Protein AF-T1HR37-F1 (afdb_monomer)

Solvent-accessible surface area (backbone atoms only — not comparable to full-atom values): 13817 Å² total; per-residue (Å²): 113,66,68,57,54,53,51,48,49,57,51,58,69,69,51,60,63,89,51,79,48,75,49,72,46,80,65,78,24,41,34,22,46,42,78,88,45,34,86,57,33,33,90,79,27,76,34,67,62,60,36,74,53,20,47,56,53,46,51,58,44,55,78,43,47,92,24,54,78,43,33,39,33,38,76,43,97,47,92,87,53,91,51,38,28,34,39,39,35,38,47,52,78,75,81,82,77,81,68,83,73,78,81,80,78,85,52,66,32,67,71,53,54,72,37,68,69,52,40,51,53,35,50,56,42,40,54,56,50,50,54,55,52,59,71,72,57,83,60,89,81,64,52,74,68,56,55,50,50,51,54,52,48,47,53,49,50,30,38,52,74,68,56,26,71,49,75,82,68,81,53,68,84,37,64,43,72,69,39,52,54,34,45,48,55,24,49,54,32,46,51,52,26,72,76,46,86,44,73,67,36,50,50,52,24,54,50,33,47,51,49,28,55,47,49,45,50,52,38,42,48,53,39,51,49,54,51,49,53,52,43,53,52,32,57,76,69,67,38,64,80,66,58,82,107

Foldseek 3Di:
DLVVLVVVLVVVVPDDQQDKDKDKDQLVWAAACDPVLCLAANNDAPHNDTDPSNVSVSVSRVVQSVFWDHWYWDDDPDPPDPTTMIITIGHRDDPPDPDPDDDDDFAWQCVLCVPVVLVVQLVVQLVVQVVVVVVVPPDPPDDPVVVVVSSVVSNVVSSCVRGNTDDPPDPPLQCDVQLVVLVVQLVVLVVVCVVPPDPVSVVSNVVSVVVSVVNSVVSVVVSVVVVVVVLVVCVVVVVVVVNVD

Organism: Rhodnius prolixus (NCBI:txid13249)

Structure (mmCIF, N/CA/C/O backbone):
data_AF-T1HR37-F1
#
_entry.id   AF-T1HR37-F1
#
loop_
_atom_site.group_PDB
_atom_site.id
_atom_site.type_symbol
_atom_site.label_atom_id
_atom_site.label_alt_id
_atom_site.label_comp_id
_atom_site.label_asym_id
_atom_site.label_entity_id
_atom_site.label_seq_id
_atom_site.pdbx_PDB_ins_code
_atom_site.Cartn_x
_atom_site.Cartn_y
_atom_site.Cartn_z
_atom_site.occupancy
_atom_site.B_iso_or_equiv
_atom_site.auth_seq_id
_atom_site.auth_comp_id
_atom_site.auth_asym_id
_atom_site.auth_atom_id
_atom_site.pdbx_PDB_model_num
ATOM 1 N N . LYS A 1 1 ? 26.626 36.775 -31.921 1.00 65.25 1 LYS A N 1
ATOM 2 C CA . LYS A 1 1 ? 25.993 35.445 -32.138 1.00 65.25 1 LYS A CA 1
ATOM 3 C C . LYS A 1 1 ? 26.078 34.609 -30.870 1.00 65.25 1 LYS A C 1
ATOM 5 O O . LYS A 1 1 ? 25.038 34.176 -30.409 1.00 65.25 1 LYS A O 1
ATOM 10 N N . GLU A 1 2 ? 27.264 34.447 -30.286 1.00 68.44 2 GLU A N 1
ATOM 11 C CA . GLU A 1 2 ? 27.452 33.790 -28.979 1.00 68.44 2 GLU A CA 1
ATOM 12 C C . GLU A 1 2 ? 26.638 34.471 -27.868 1.00 68.44 2 GLU A C 1
ATOM 14 O O . GLU A 1 2 ? 25.832 33.808 -27.230 1.00 68.44 2 GLU A O 1
ATOM 19 N N . GLU A 1 3 ? 26.669 35.809 -27.792 1.00 78.12 3 GLU A N 1
ATOM 20 C CA . GLU A 1 3 ? 25.851 36.592 -26.843 1.00 78.12 3 GLU A CA 1
ATOM 21 C C . GLU A 1 3 ? 24.349 36.251 -26.872 1.00 78.12 3 GLU A C 1
ATOM 23 O O . GLU A 1 3 ? 23.678 36.288 -25.842 1.00 78.12 3 GLU A O 1
ATOM 28 N N . PHE A 1 4 ? 23.804 35.910 -28.047 1.00 79.56 4 PHE A N 1
ATOM 29 C CA . PHE A 1 4 ? 22.400 35.517 -28.179 1.00 79.56 4 PHE A CA 1
ATOM 30 C C . PHE A 1 4 ? 22.139 34.154 -27.527 1.00 79.56 4 PHE A C 1
ATOM 32 O O . PHE A 1 4 ? 21.143 34.001 -26.822 1.00 79.56 4 PHE A O 1
ATOM 39 N N . TYR A 1 5 ? 23.027 33.180 -27.737 1.00 74.38 5 TYR A N 1
ATOM 40 C CA . TYR A 1 5 ? 22.894 31.841 -27.160 1.00 74.38 5 TYR A CA 1
ATOM 41 C C . TYR A 1 5 ? 23.179 31.832 -25.653 1.00 74.38 5 TYR A C 1
ATOM 4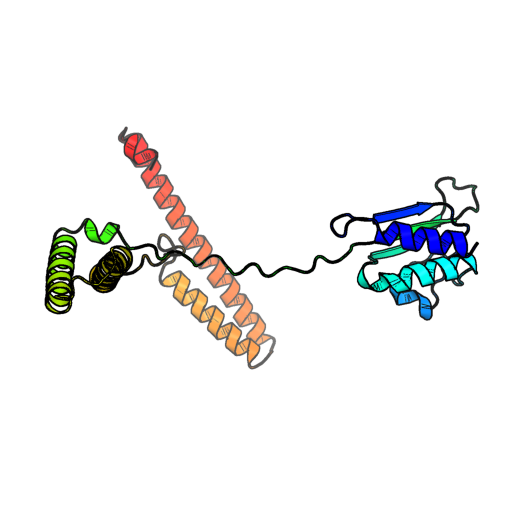3 O O . TYR A 1 5 ? 22.493 31.123 -24.919 1.00 74.38 5 TYR A O 1
ATOM 51 N N . ASP A 1 6 ? 24.076 32.696 -25.175 1.00 77.25 6 ASP A N 1
ATOM 52 C CA . ASP A 1 6 ? 24.305 32.910 -23.742 1.00 77.25 6 ASP A CA 1
ATOM 53 C C . ASP A 1 6 ? 23.081 33.541 -23.068 1.00 77.25 6 ASP A C 1
ATOM 55 O O . ASP A 1 6 ? 22.603 33.076 -22.030 1.00 77.25 6 ASP A O 1
ATOM 59 N N . CYS A 1 7 ? 22.503 34.576 -23.689 1.00 81.81 7 CYS A N 1
ATOM 60 C CA . CYS A 1 7 ? 21.249 35.164 -23.221 1.00 81.81 7 CYS A CA 1
ATOM 61 C C . CYS A 1 7 ? 20.113 34.139 -23.222 1.00 81.81 7 CYS A C 1
ATOM 63 O O . CYS A 1 7 ? 19.286 34.142 -22.307 1.00 81.81 7 CYS A O 1
ATOM 65 N N . LEU A 1 8 ? 20.074 33.255 -24.221 1.00 80.75 8 LEU A N 1
ATOM 66 C CA . LEU A 1 8 ? 19.072 32.206 -24.307 1.00 80.75 8 LEU A CA 1
ATOM 67 C C . LEU A 1 8 ? 19.212 31.192 -23.165 1.00 80.75 8 LEU A C 1
ATOM 69 O O . LEU A 1 8 ? 18.209 30.889 -22.518 1.00 80.75 8 LEU A O 1
ATOM 73 N N . GLY A 1 9 ? 20.432 30.734 -22.871 1.00 76.75 9 GLY A N 1
ATOM 74 C CA . GLY A 1 9 ? 20.718 29.873 -21.718 1.00 76.75 9 GLY A CA 1
ATOM 75 C C . GLY A 1 9 ? 20.266 30.515 -20.404 1.00 76.75 9 GLY A C 1
ATOM 76 O O . GLY A 1 9 ? 19.469 29.938 -19.666 1.00 76.75 9 GLY A O 1
ATOM 77 N N . ASN A 1 10 ? 20.638 31.778 -20.184 1.00 81.69 10 ASN A N 1
ATOM 78 C CA . ASN A 1 10 ? 20.220 32.543 -19.004 1.00 81.69 10 ASN A CA 1
ATOM 79 C C . ASN A 1 10 ? 18.692 32.711 -18.897 1.00 81.69 10 ASN A C 1
ATOM 81 O O . ASN A 1 10 ? 18.146 32.817 -17.799 1.00 81.69 10 ASN A O 1
ATOM 85 N N . CYS A 1 11 ? 17.976 32.774 -20.023 1.00 81.06 11 CYS A N 1
ATOM 86 C CA . CYS A 1 11 ? 16.514 32.826 -20.018 1.00 81.06 11 CYS A CA 1
ATOM 87 C C . CYS A 1 11 ? 15.899 31.474 -19.650 1.00 81.06 11 CYS A C 1
ATOM 89 O O . CYS A 1 11 ? 14.916 31.454 -18.914 1.00 81.06 11 CYS A O 1
ATOM 91 N N . ILE A 1 12 ? 16.481 30.365 -20.117 1.00 78.94 12 ILE A N 1
ATOM 92 C CA . ILE A 1 12 ? 16.046 29.004 -19.771 1.00 78.94 12 ILE A CA 1
ATOM 93 C C . ILE A 1 12 ? 16.177 28.770 -18.260 1.00 78.94 12 ILE A C 1
ATOM 95 O O . ILE A 1 12 ? 15.263 28.219 -17.653 1.00 78.94 12 ILE A O 1
ATOM 99 N N . GLU A 1 13 ? 17.257 29.246 -17.635 1.00 78.12 13 GLU A N 1
ATOM 100 C CA . GLU A 1 13 ? 17.471 29.110 -16.185 1.00 78.12 13 GLU A CA 1
ATOM 101 C C . GLU A 1 13 ? 16.472 29.896 -15.329 1.00 78.12 13 GLU A C 1
ATOM 103 O O . GLU A 1 13 ? 16.155 29.492 -14.210 1.00 78.12 13 GLU A O 1
ATOM 108 N N . LYS A 1 14 ? 15.947 31.012 -15.845 1.00 80.81 14 LYS A N 1
ATOM 109 C CA . LYS A 1 14 ? 14.937 31.820 -15.144 1.00 80.81 14 LYS A CA 1
ATOM 110 C C . LYS A 1 14 ? 13.547 31.186 -15.163 1.00 80.81 14 LYS A C 1
ATOM 112 O O . LYS A 1 14 ? 12.680 31.623 -14.404 1.00 80.81 14 LYS A O 1
ATOM 117 N N . VAL A 1 15 ? 13.308 30.195 -16.027 1.00 78.19 15 VAL A N 1
ATOM 118 C CA . VAL A 1 15 ? 12.020 29.499 -16.092 1.00 78.19 15 VAL A CA 1
ATOM 119 C C . VAL A 1 15 ? 11.880 28.592 -14.866 1.00 78.19 15 VAL A C 1
ATOM 121 O O . VAL A 1 15 ? 12.789 27.813 -14.574 1.00 78.19 15 VAL A O 1
ATOM 124 N N . PRO A 1 16 ? 10.757 28.658 -14.131 1.00 72.00 16 PRO A N 1
ATOM 125 C CA . PRO A 1 16 ? 10.563 27.815 -12.963 1.00 72.00 16 PRO A CA 1
ATOM 126 C C . PRO A 1 16 ? 10.612 26.317 -13.291 1.00 72.00 16 PRO A C 1
ATOM 128 O O . PRO A 1 16 ? 10.030 25.859 -14.273 1.00 72.00 16 PRO A O 1
ATOM 131 N N . GLN A 1 17 ? 11.218 25.528 -12.398 1.00 66.38 17 GLN A N 1
ATOM 132 C CA . GLN A 1 17 ? 11.469 24.097 -12.628 1.00 66.38 17 GLN A CA 1
ATOM 133 C C . GLN A 1 17 ? 10.221 23.212 -12.757 1.00 66.38 17 GLN A C 1
ATOM 135 O O . GLN A 1 17 ? 10.324 22.036 -13.105 1.00 66.38 17 GLN A O 1
ATOM 140 N N . TYR A 1 18 ? 9.040 23.749 -12.451 1.00 66.56 18 TYR A N 1
ATOM 141 C CA . TYR A 1 18 ? 7.771 23.033 -12.543 1.00 66.56 18 TYR A CA 1
ATOM 142 C C . TYR A 1 18 ? 7.115 23.125 -13.930 1.00 66.56 18 TYR A C 1
ATOM 144 O O . TYR A 1 18 ? 6.197 22.349 -14.205 1.00 66.56 18 TYR A O 1
ATOM 152 N N . ASP A 1 19 ? 7.592 24.012 -14.806 1.00 68.38 19 ASP A N 1
ATOM 153 C CA . ASP A 1 19 ? 6.995 24.242 -16.119 1.00 68.38 19 ASP A CA 1
ATOM 154 C C . ASP A 1 19 ? 7.697 23.456 -17.235 1.00 68.38 19 ASP A C 1
ATOM 156 O O . ASP A 1 19 ? 8.898 23.184 -17.216 1.00 68.38 19 ASP A O 1
ATOM 160 N N . THR A 1 20 ? 6.921 23.062 -18.249 1.00 71.81 20 THR A N 1
ATOM 161 C CA . THR A 1 20 ? 7.483 22.480 -19.476 1.00 71.81 20 THR A CA 1
ATOM 162 C C . THR A 1 20 ? 7.919 23.605 -20.401 1.00 71.81 20 THR A C 1
ATOM 164 O O . THR A 1 20 ? 7.074 24.342 -20.907 1.00 71.81 20 THR A O 1
ATOM 167 N N . LEU A 1 21 ? 9.218 23.691 -20.685 1.00 76.75 21 LEU A N 1
ATOM 168 C CA . LEU A 1 21 ? 9.747 24.665 -21.630 1.00 76.75 21 LEU A CA 1
ATOM 169 C C . LEU A 1 21 ? 9.813 24.071 -23.040 1.00 76.75 21 LEU A C 1
ATOM 171 O O . LEU A 1 21 ? 10.391 23.002 -23.270 1.00 76.75 21 LEU A O 1
ATOM 175 N N . ILE A 1 22 ? 9.212 24.781 -23.993 1.00 78.94 22 ILE A N 1
ATOM 176 C CA . ILE A 1 22 ? 9.286 24.465 -25.417 1.00 78.94 22 ILE A CA 1
ATOM 177 C C . ILE A 1 22 ? 9.961 25.639 -26.115 1.00 78.94 22 ILE A C 1
ATOM 179 O O . ILE A 1 22 ? 9.384 26.717 -26.222 1.00 78.94 22 ILE A O 1
ATOM 183 N N . LEU A 1 23 ? 11.170 25.405 -26.613 1.00 78.56 23 LEU A N 1
ATOM 184 C CA . LEU A 1 23 ? 11.881 26.351 -27.458 1.00 78.56 23 LEU A CA 1
ATOM 185 C C . LEU A 1 23 ? 11.587 26.019 -28.922 1.00 78.56 23 LEU A C 1
ATOM 187 O O . LEU A 1 23 ? 11.848 24.899 -29.366 1.00 78.56 23 LEU A O 1
ATOM 191 N N . MET A 1 24 ? 11.045 26.976 -29.669 1.00 79.06 24 MET A N 1
ATOM 192 C CA . MET A 1 24 ? 10.791 26.842 -31.103 1.00 79.06 24 MET A CA 1
ATOM 193 C C . MET A 1 24 ? 11.123 28.148 -31.810 1.00 79.06 24 MET A C 1
ATOM 195 O O . MET A 1 24 ? 10.789 29.219 -31.312 1.00 79.06 24 MET A O 1
ATOM 199 N N . GLY A 1 25 ? 11.754 28.055 -32.975 1.00 80.06 25 GLY A N 1
ATOM 200 C CA . GLY A 1 25 ? 12.088 29.229 -33.771 1.00 80.06 25 GLY A CA 1
ATOM 201 C C . GLY A 1 25 ? 12.966 28.896 -34.966 1.00 80.06 25 GLY A C 1
ATOM 202 O O . GLY A 1 25 ? 13.476 27.777 -35.093 1.00 80.06 25 GLY A O 1
ATOM 203 N N . ASP A 1 26 ? 13.130 29.882 -35.842 1.00 80.44 26 ASP A N 1
ATOM 204 C CA . ASP A 1 26 ? 14.147 29.839 -36.886 1.00 80.44 26 ASP A CA 1
ATOM 205 C C . ASP A 1 26 ? 15.472 30.326 -36.291 1.00 80.44 26 ASP A C 1
ATOM 207 O O . ASP A 1 26 ? 15.733 31.521 -36.170 1.00 80.44 26 ASP A O 1
ATOM 211 N N . PHE A 1 27 ? 16.286 29.367 -35.852 1.00 77.50 27 PHE A N 1
ATOM 212 C CA . PHE A 1 27 ? 17.628 29.618 -35.325 1.00 77.50 27 PHE A CA 1
ATOM 213 C C . PHE A 1 27 ? 18.697 29.538 -36.425 1.00 77.50 27 PHE A C 1
ATOM 215 O O . PHE A 1 27 ? 19.890 29.566 -36.121 1.00 77.50 27 PHE A O 1
ATOM 222 N N . ASN A 1 28 ? 18.287 29.385 -37.696 1.00 78.25 28 ASN A N 1
ATOM 223 C CA . ASN A 1 28 ? 19.174 29.112 -38.825 1.00 78.25 28 ASN A CA 1
ATOM 224 C C . ASN A 1 28 ? 20.202 28.011 -38.488 1.00 78.25 28 ASN A C 1
ATOM 226 O O . ASN A 1 28 ? 21.414 28.155 -38.687 1.00 78.25 28 ASN A O 1
ATOM 230 N N . ALA A 1 29 ? 19.704 26.940 -37.866 1.00 78.31 29 ALA A N 1
ATOM 231 C CA . ALA A 1 29 ? 20.497 25.892 -37.245 1.00 78.31 29 ALA A CA 1
ATOM 232 C C . ALA A 1 29 ? 20.067 24.514 -37.765 1.00 78.31 29 ALA A C 1
ATOM 234 O O . ALA A 1 29 ? 18.908 24.100 -37.670 1.00 78.31 29 ALA A O 1
ATOM 235 N N . LYS A 1 30 ? 21.043 23.786 -38.306 1.00 82.88 30 LYS A N 1
ATOM 236 C CA . LYS A 1 30 ? 20.917 22.398 -38.758 1.00 82.88 30 LYS A CA 1
ATOM 237 C C . LYS A 1 30 ? 21.570 21.489 -37.729 1.00 82.88 30 LYS A C 1
ATOM 239 O O . LYS A 1 30 ? 22.748 21.672 -37.427 1.00 82.88 30 LYS A O 1
ATOM 244 N N . ILE A 1 31 ? 20.802 20.541 -37.204 1.00 83.50 31 ILE A N 1
ATOM 245 C CA . ILE A 1 31 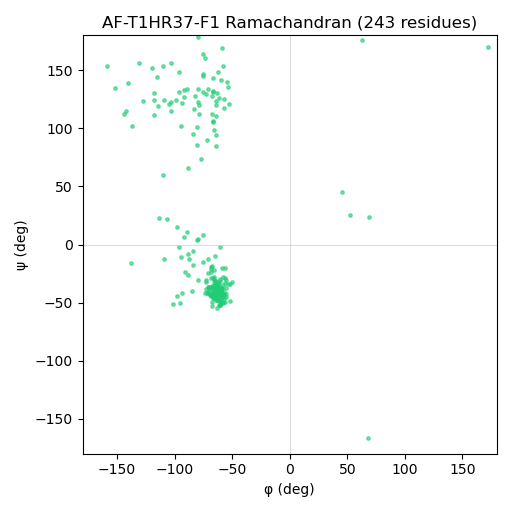? 21.254 19.554 -36.220 1.00 83.50 31 ILE A CA 1
ATOM 246 C C . ILE A 1 31 ? 21.416 18.207 -36.924 1.00 83.50 31 ILE A C 1
ATOM 248 O O . ILE A 1 31 ? 20.451 17.697 -37.505 1.00 83.50 31 ILE A O 1
ATOM 252 N N . GLY A 1 32 ? 22.634 17.666 -36.880 1.00 81.44 32 GLY A N 1
ATOM 253 C CA . GLY A 1 32 ? 23.005 16.402 -37.505 1.00 81.44 32 GLY A CA 1
ATOM 254 C C . GLY A 1 32 ? 22.599 15.163 -36.702 1.00 81.44 32 GLY A C 1
ATOM 255 O O . GLY A 1 32 ? 22.055 15.250 -35.597 1.00 81.44 32 GLY A O 1
ATOM 256 N N . LYS A 1 33 ? 22.898 13.985 -37.261 1.00 80.50 33 LYS A N 1
ATOM 257 C CA . LYS A 1 33 ? 22.782 12.665 -36.606 1.00 80.50 33 LYS A CA 1
ATOM 258 C C . LYS A 1 33 ? 24.123 12.171 -36.040 1.00 80.50 33 LYS A C 1
ATOM 260 O O . LYS A 1 33 ? 24.272 10.985 -35.747 1.00 80.50 33 LYS A O 1
ATOM 265 N N . GLU A 1 34 ? 25.102 13.062 -35.925 1.00 82.69 34 GLU A N 1
ATOM 266 C CA . GLU A 1 34 ? 26.450 12.757 -35.445 1.00 82.69 34 GLU A CA 1
ATOM 267 C C . GLU A 1 34 ? 26.413 12.081 -34.067 1.00 82.69 34 GLU A C 1
ATOM 269 O O . GLU A 1 34 ? 25.638 12.460 -33.185 1.00 82.69 34 GLU A O 1
ATOM 274 N N . GLU A 1 35 ? 27.272 11.076 -33.867 1.00 78.00 35 GLU A N 1
ATOM 275 C CA . GLU A 1 35 ? 27.270 10.263 -32.641 1.00 78.00 35 GLU A CA 1
ATOM 276 C C . GLU A 1 35 ? 27.537 11.116 -31.387 1.00 78.00 35 GLU A C 1
ATOM 278 O O . GLU A 1 35 ? 26.974 10.832 -30.331 1.00 78.00 35 GLU A O 1
ATOM 283 N N . ALA A 1 36 ? 28.299 12.209 -31.526 1.00 77.38 36 ALA A N 1
ATOM 284 C CA . ALA A 1 36 ? 28.538 13.186 -30.463 1.00 77.38 36 ALA A CA 1
ATOM 285 C C . ALA A 1 36 ? 27.236 13.818 -29.934 1.00 77.38 36 ALA A C 1
ATOM 287 O O . ALA A 1 36 ? 27.074 13.979 -28.730 1.00 77.38 36 ALA A O 1
ATOM 288 N N . LEU A 1 37 ? 26.265 14.093 -30.813 1.00 73.88 37 LEU A N 1
ATOM 289 C CA . LEU A 1 37 ? 25.017 14.782 -30.464 1.00 73.88 37 LEU A CA 1
ATOM 290 C C . LEU A 1 37 ? 23.854 13.843 -30.177 1.00 73.88 37 LEU A C 1
ATOM 292 O O . LEU A 1 37 ? 22.770 14.287 -29.803 1.00 73.88 37 LEU A O 1
ATOM 296 N N . LYS A 1 38 ? 24.057 12.533 -30.304 1.00 77.25 38 LYS A N 1
ATOM 297 C CA . LYS A 1 38 ? 23.011 11.520 -30.131 1.00 77.25 38 LYS A CA 1
ATOM 298 C C . LYS A 1 38 ? 22.335 11.566 -28.763 1.00 77.25 38 LYS A C 1
ATOM 300 O O . LYS A 1 38 ? 21.168 11.192 -28.655 1.00 77.25 38 LYS A O 1
ATOM 305 N N . ARG A 1 39 ? 23.046 12.027 -27.729 1.00 76.50 39 ARG A N 1
ATOM 306 C CA . ARG A 1 39 ? 22.499 12.213 -26.376 1.00 76.50 39 ARG A CA 1
ATOM 307 C C . ARG A 1 39 ? 21.401 13.278 -26.333 1.00 76.50 39 ARG A C 1
ATOM 309 O O . ARG A 1 39 ? 20.452 13.120 -25.575 1.00 76.50 39 ARG A O 1
ATOM 316 N N . VAL A 1 40 ? 21.541 14.332 -27.129 1.00 73.69 40 VAL A N 1
ATOM 317 C CA . VAL A 1 40 ? 20.654 15.498 -27.126 1.00 73.69 40 VAL A CA 1
ATOM 318 C C . VAL A 1 40 ? 19.671 15.426 -28.294 1.00 73.69 40 VAL A C 1
ATOM 320 O O . VAL A 1 40 ? 18.464 15.498 -28.084 1.00 73.69 40 VAL A O 1
ATOM 323 N N . ALA A 1 41 ? 20.174 15.218 -29.512 1.00 73.00 41 ALA A N 1
ATOM 324 C CA . ALA A 1 41 ? 19.386 15.238 -30.740 1.00 73.00 41 ALA A CA 1
ATOM 325 C C . ALA A 1 41 ? 18.680 13.909 -31.074 1.00 73.00 41 ALA A C 1
ATOM 327 O O . ALA A 1 41 ? 17.734 13.848 -31.864 1.00 73.00 41 ALA A O 1
ATOM 328 N N . GLY A 1 42 ? 19.126 12.813 -30.456 1.00 71.25 42 GLY A N 1
ATOM 329 C CA . GLY A 1 42 ? 18.604 11.480 -30.725 1.00 71.25 42 GLY A CA 1
ATOM 330 C C . GLY A 1 42 ? 18.948 10.962 -32.128 1.00 71.25 42 GLY A C 1
ATOM 331 O O . GLY A 1 42 ? 19.820 11.470 -32.824 1.00 71.25 42 GLY A O 1
ATOM 332 N N . LYS A 1 43 ? 18.271 9.886 -32.549 1.00 69.88 43 LYS A N 1
ATOM 333 C CA . LYS A 1 43 ? 18.555 9.179 -33.818 1.00 69.88 43 LYS A CA 1
ATOM 334 C C . LYS A 1 43 ? 17.795 9.734 -35.031 1.00 69.88 43 LYS A C 1
ATOM 336 O O . LYS A 1 43 ? 18.027 9.287 -36.151 1.00 69.88 43 LYS A O 1
ATOM 341 N N . TYR A 1 44 ? 16.853 10.651 -34.813 1.00 70.75 44 TYR A N 1
ATOM 342 C CA . TYR A 1 44 ? 15.833 11.024 -35.801 1.00 70.75 44 TYR A CA 1
ATOM 343 C C . TYR A 1 44 ? 15.971 12.466 -36.320 1.00 70.75 44 TYR A C 1
ATOM 345 O O . TYR A 1 44 ? 14.998 13.028 -36.822 1.00 70.75 44 TYR A O 1
ATOM 353 N N . SER A 1 45 ? 17.163 13.062 -36.227 1.00 73.06 45 SER A N 1
ATOM 354 C CA . SER A 1 45 ? 17.461 14.366 -36.833 1.00 73.06 45 SER A CA 1
ATOM 355 C C . SER A 1 45 ? 17.339 14.332 -38.358 1.00 73.06 45 SER A C 1
ATOM 357 O O . SER A 1 45 ? 17.604 13.313 -38.998 1.00 73.06 45 SER A O 1
ATOM 359 N N . LEU A 1 46 ? 16.950 15.455 -38.961 1.00 76.94 46 LEU A N 1
ATOM 360 C CA . LEU A 1 46 ? 16.758 15.556 -40.409 1.00 76.94 46 LEU A CA 1
ATOM 361 C C . LEU A 1 46 ? 18.080 15.575 -41.194 1.00 76.94 46 LEU A C 1
ATOM 363 O O . LEU A 1 46 ? 18.116 15.089 -42.320 1.00 76.94 46 LEU A O 1
ATOM 367 N N . HIS A 1 47 ? 19.150 16.109 -40.604 1.00 80.06 47 HIS A N 1
ATOM 368 C CA . HIS A 1 47 ? 20.449 16.285 -41.254 1.00 80.06 47 HIS A CA 1
ATOM 369 C C . HIS A 1 47 ? 21.457 15.228 -40.813 1.00 80.06 47 HIS A C 1
ATOM 371 O O . HIS A 1 47 ? 21.332 14.678 -39.721 1.00 80.06 47 HIS A O 1
ATOM 377 N N . ASP A 1 48 ? 22.468 14.977 -41.644 1.00 77.69 48 ASP A N 1
ATOM 378 C CA . ASP A 1 48 ? 23.592 14.110 -41.281 1.00 77.69 48 ASP A CA 1
ATOM 379 C C . ASP A 1 48 ? 24.665 14.888 -40.512 1.00 77.69 48 ASP A C 1
ATOM 381 O O . ASP A 1 48 ? 25.138 14.399 -39.491 1.00 77.69 48 ASP A O 1
ATOM 385 N N . THR A 1 49 ? 24.953 16.128 -40.924 1.00 81.00 49 THR A N 1
ATOM 386 C CA . THR A 1 49 ? 25.942 17.019 -40.296 1.00 81.00 49 THR A CA 1
ATOM 387 C C . THR A 1 49 ? 25.304 18.202 -39.572 1.00 81.00 49 THR A C 1
ATOM 389 O O . THR A 1 49 ? 24.203 18.657 -39.910 1.00 81.00 49 THR A O 1
ATOM 392 N N . THR A 1 50 ? 26.014 18.710 -38.566 1.00 83.94 50 THR A N 1
ATOM 393 C CA . THR A 1 50 ? 25.585 19.854 -37.754 1.00 83.94 50 THR A CA 1
ATOM 394 C C . THR A 1 50 ? 26.209 21.152 -38.270 1.00 83.94 50 THR A C 1
ATOM 396 O O . THR A 1 50 ? 27.408 21.230 -38.515 1.00 83.94 50 THR A O 1
ATOM 399 N N . SER A 1 51 ? 25.400 22.198 -38.451 1.00 85.38 51 SER A N 1
ATOM 400 C CA . SER A 1 51 ? 25.906 23.548 -38.765 1.00 85.38 51 SER A CA 1
ATOM 401 C C . SER A 1 51 ? 26.537 24.215 -37.538 1.00 85.38 51 SER A C 1
ATOM 403 O O . SER A 1 51 ? 26.162 23.887 -36.419 1.00 85.38 51 SER A O 1
ATOM 405 N N . GLU A 1 52 ? 27.375 25.235 -37.724 1.00 82.50 52 GLU A N 1
ATOM 406 C CA . GLU A 1 52 ? 27.982 26.019 -36.631 1.00 82.50 52 GLU A CA 1
ATOM 407 C C . GLU A 1 52 ? 26.948 26.550 -35.613 1.00 82.50 52 GLU A C 1
ATOM 409 O O . GLU A 1 52 ? 27.064 26.304 -34.415 1.00 82.50 52 GLU A O 1
ATOM 414 N N . ASN A 1 53 ? 25.857 27.167 -36.088 1.00 80.12 53 ASN A N 1
ATOM 415 C CA . ASN A 1 53 ? 24.745 27.610 -35.231 1.00 80.12 53 ASN A CA 1
ATOM 416 C C . ASN A 1 53 ? 24.049 26.435 -34.517 1.00 80.12 53 ASN A C 1
ATOM 418 O O . ASN A 1 53 ? 23.603 26.556 -33.378 1.00 80.12 53 ASN A O 1
ATOM 422 N N . GLY A 1 54 ? 23.954 25.285 -35.191 1.00 81.00 54 GLY A N 1
ATOM 423 C CA . GLY A 1 54 ? 23.438 24.047 -34.608 1.00 81.00 54 GLY A CA 1
ATOM 424 C C . GLY A 1 54 ? 24.328 23.513 -33.491 1.00 81.00 54 GLY A C 1
ATOM 425 O O . GLY A 1 54 ? 23.810 22.951 -32.531 1.00 81.00 54 GLY A O 1
ATOM 426 N N . MET A 1 55 ? 25.638 23.745 -33.582 1.00 81.75 55 MET A N 1
ATOM 427 C CA . MET A 1 55 ? 26.600 23.322 -32.575 1.00 81.75 55 MET A CA 1
ATOM 428 C C . MET A 1 55 ? 26.506 24.194 -31.318 1.00 81.75 55 MET A C 1
ATOM 430 O O . MET A 1 55 ? 26.438 23.664 -30.214 1.00 81.75 55 MET A O 1
ATOM 434 N N . LEU A 1 56 ? 26.350 25.511 -31.469 1.00 80.94 56 LEU A N 1
ATOM 435 C CA . LEU A 1 56 ? 26.073 26.416 -30.342 1.00 80.94 56 LEU A CA 1
ATOM 436 C C . LEU A 1 56 ? 24.770 26.042 -29.614 1.00 80.94 56 LEU A C 1
ATOM 438 O O . LEU A 1 56 ? 24.725 25.951 -28.387 1.00 80.94 56 LEU A O 1
ATOM 442 N N . MET A 1 57 ? 23.718 25.729 -30.374 1.00 78.50 57 MET A N 1
ATOM 443 C CA . MET A 1 57 ? 22.457 25.246 -29.808 1.00 78.50 57 MET A CA 1
ATOM 444 C C . MET A 1 57 ? 22.597 23.886 -29.120 1.00 78.50 57 MET A C 1
ATOM 446 O O . MET A 1 57 ? 21.993 23.660 -28.072 1.00 78.50 57 MET A O 1
ATOM 450 N N . ALA A 1 58 ? 23.392 22.981 -29.688 1.00 79.81 58 ALA A N 1
ATOM 451 C CA . ALA A 1 58 ? 23.659 21.680 -29.097 1.00 79.81 58 ALA A CA 1
ATOM 452 C C . ALA A 1 58 ? 24.476 21.790 -27.801 1.00 79.81 58 ALA A C 1
ATOM 454 O O . ALA A 1 58 ? 24.178 21.065 -26.862 1.00 79.81 58 ALA A O 1
ATOM 455 N N . GLN A 1 59 ? 25.428 22.722 -27.700 1.00 80.88 59 GLN A N 1
ATOM 456 C CA . GLN A 1 59 ? 26.181 22.990 -26.466 1.00 80.88 59 GLN A CA 1
ATOM 457 C C . GLN A 1 59 ? 25.281 23.533 -25.350 1.00 80.88 59 GLN A C 1
ATOM 459 O O . GLN A 1 59 ? 25.315 23.029 -24.227 1.00 80.88 59 GLN A O 1
ATOM 464 N N . CYS A 1 60 ? 24.416 24.504 -25.666 1.00 75.25 60 CYS A N 1
ATOM 465 C CA . CYS A 1 60 ? 23.397 24.996 -24.732 1.00 75.25 60 CYS A CA 1
ATOM 466 C C . CYS A 1 60 ? 22.485 23.849 -24.263 1.00 75.25 60 CYS A C 1
ATOM 468 O O . CYS A 1 60 ? 22.167 23.708 -23.083 1.00 75.25 60 CYS A O 1
ATOM 470 N N . ALA A 1 61 ? 22.120 22.963 -25.186 1.00 75.44 61 ALA A N 1
ATOM 471 C CA . ALA A 1 61 ? 21.316 21.798 -24.883 1.00 75.44 61 ALA A CA 1
ATOM 472 C C . ALA A 1 61 ? 22.077 20.730 -24.055 1.00 75.44 61 ALA A C 1
ATOM 474 O O . ALA A 1 61 ? 21.511 20.131 -23.142 1.00 75.44 61 ALA A O 1
ATOM 475 N N . GLU A 1 62 ? 23.370 20.509 -24.296 1.00 76.56 62 GLU A N 1
ATOM 476 C CA . GLU A 1 62 ? 24.208 19.600 -23.504 1.00 76.56 62 GLU A CA 1
ATOM 477 C C . GLU A 1 62 ? 24.333 20.043 -22.045 1.00 76.56 62 GLU A C 1
ATOM 479 O O . GLU A 1 62 ? 24.245 19.198 -21.142 1.00 76.56 62 GLU A O 1
ATOM 484 N N . MET A 1 63 ? 24.444 21.355 -21.815 1.00 72.38 63 MET A N 1
ATOM 485 C CA . MET A 1 63 ? 24.451 21.959 -20.480 1.00 72.38 63 MET A CA 1
ATOM 486 C C . MET A 1 63 ? 23.191 21.587 -19.680 1.00 72.38 63 MET A C 1
ATOM 488 O O . MET A 1 63 ? 23.267 21.325 -18.481 1.00 72.38 63 MET A O 1
ATOM 492 N N . HIS A 1 64 ? 22.052 21.431 -20.363 1.00 70.19 64 HIS A N 1
ATOM 493 C CA . HIS A 1 64 ? 20.776 21.000 -19.783 1.00 70.19 64 HIS A CA 1
ATOM 494 C C . HIS A 1 64 ? 20.390 19.550 -20.146 1.00 70.19 64 HIS A C 1
ATOM 496 O O . HIS A 1 64 ? 19.222 19.167 -20.055 1.00 70.19 64 HIS A O 1
ATOM 502 N N . SER A 1 65 ? 21.352 18.699 -20.530 1.00 66.00 65 SER A N 1
ATOM 503 C CA . SER A 1 65 ? 21.090 17.355 -21.088 1.00 66.00 65 SER A CA 1
ATOM 504 C C . SER A 1 65 ? 20.301 16.403 -20.180 1.00 66.00 65 SER A C 1
ATOM 506 O O . SER A 1 65 ? 19.719 15.433 -20.662 1.00 66.00 65 SER A O 1
ATOM 508 N N . SER A 1 66 ? 20.273 16.652 -18.869 1.00 69.19 66 SER A N 1
ATOM 509 C CA . SER A 1 66 ? 19.476 15.883 -17.900 1.00 69.19 66 SER A CA 1
ATOM 510 C C . SER A 1 66 ? 17.968 16.126 -18.022 1.00 69.19 66 SER A C 1
ATOM 512 O O . SER A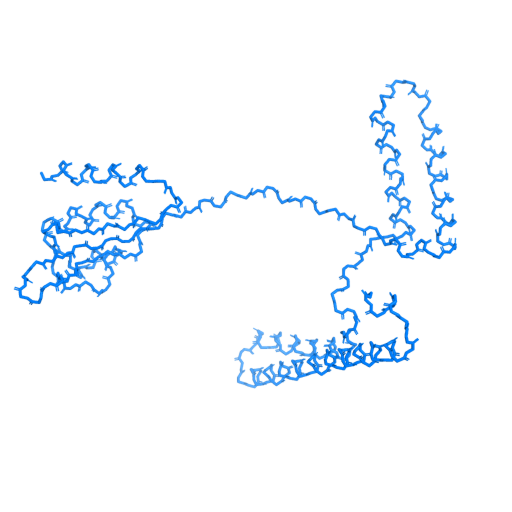 1 66 ? 17.176 15.253 -17.641 1.00 69.19 66 SER A O 1
ATOM 514 N N . ASP A 1 67 ? 17.598 17.289 -18.559 1.00 70.25 67 ASP A N 1
ATOM 515 C CA . ASP A 1 67 ? 16.233 17.803 -18.627 1.00 70.25 67 ASP A CA 1
ATOM 516 C C . ASP A 1 67 ? 15.683 17.795 -20.059 1.00 70.25 67 ASP A C 1
ATOM 518 O O . ASP A 1 67 ? 14.480 17.926 -20.263 1.00 70.25 67 ASP A O 1
ATOM 522 N N . ILE A 1 68 ? 16.517 17.593 -21.078 1.00 74.94 68 ILE A N 1
ATOM 523 C CA . ILE A 1 68 ? 16.063 17.554 -22.472 1.00 74.94 68 ILE A CA 1
ATOM 524 C C . ILE A 1 68 ? 15.351 16.239 -22.787 1.00 74.94 68 ILE A C 1
ATOM 526 O O . ILE A 1 68 ? 15.839 15.146 -22.508 1.00 74.94 68 ILE A O 1
ATOM 530 N N . ILE A 1 69 ? 14.172 16.361 -23.396 1.00 74.00 69 ILE A N 1
ATOM 531 C CA . ILE A 1 69 ? 13.372 15.241 -23.900 1.00 74.00 69 ILE A CA 1
ATOM 532 C C . ILE A 1 69 ? 13.589 15.047 -25.402 1.00 74.00 69 ILE A C 1
ATOM 534 O O . ILE A 1 69 ? 13.662 13.911 -25.862 1.00 74.00 69 ILE A O 1
ATOM 538 N N . ASP A 1 70 ? 13.600 16.137 -26.170 1.00 76.50 70 ASP A N 1
ATOM 539 C CA . ASP A 1 70 ? 13.676 16.103 -27.635 1.00 76.50 70 ASP A CA 1
ATOM 540 C C . ASP A 1 70 ? 14.349 17.382 -28.139 1.00 76.50 70 ASP A C 1
ATOM 542 O O . ASP A 1 70 ? 13.998 18.472 -27.688 1.00 76.50 70 ASP A O 1
ATOM 546 N N . PHE A 1 71 ? 15.287 17.261 -29.073 1.00 77.88 71 PHE A N 1
ATOM 547 C CA . PHE A 1 71 ? 15.996 18.388 -29.675 1.00 77.88 71 PHE A CA 1
ATOM 548 C C . PHE A 1 71 ? 16.252 18.082 -31.149 1.00 77.8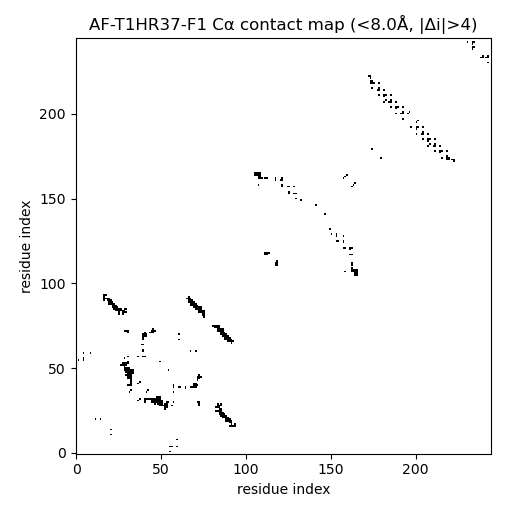8 71 PHE A C 1
ATOM 550 O O . PHE A 1 71 ? 16.993 17.164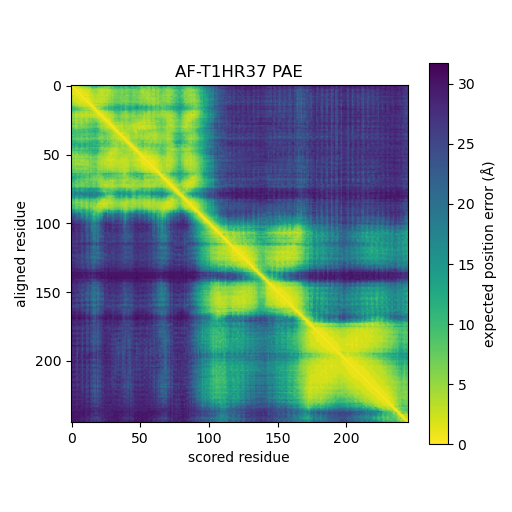 -31.472 1.00 77.88 71 PHE A O 1
ATOM 557 N N . ARG A 1 72 ? 15.611 18.796 -32.076 1.00 81.38 72 ARG A N 1
ATOM 558 C CA . ARG A 1 72 ? 15.755 18.478 -33.506 1.00 81.38 72 ARG A CA 1
ATOM 559 C C . ARG A 1 72 ? 15.409 19.633 -34.426 1.00 81.38 72 ARG A C 1
ATOM 561 O O . ARG A 1 72 ? 14.560 20.465 -34.105 1.00 81.38 72 ARG A O 1
ATOM 568 N N . SER A 1 73 ? 16.014 19.611 -35.611 1.00 82.12 73 SER A N 1
ATOM 569 C CA . SER A 1 73 ? 15.600 20.440 -36.743 1.00 82.12 73 SER A CA 1
ATOM 570 C C . SER A 1 73 ? 14.384 19.814 -37.437 1.00 82.12 73 SER A C 1
ATOM 572 O O . SER A 1 73 ? 14.343 18.612 -37.710 1.00 82.12 73 SER A O 1
ATOM 574 N N . LEU A 1 74 ? 13.386 20.640 -37.722 1.00 78.19 74 LEU A N 1
ATOM 575 C CA . LEU A 1 74 ? 12.141 20.335 -38.417 1.00 78.19 74 LEU A CA 1
ATOM 576 C C . LEU A 1 74 ? 12.051 21.200 -39.675 1.00 78.19 74 LEU A C 1
ATOM 578 O O . LEU A 1 74 ? 12.580 22.307 -39.711 1.00 78.19 74 LEU A O 1
ATOM 582 N N . ARG A 1 75 ? 11.351 20.720 -40.704 1.00 76.62 75 ARG A N 1
ATOM 583 C CA . ARG A 1 75 ? 10.968 21.580 -41.831 1.00 76.62 75 ARG A CA 1
ATOM 584 C C . ARG A 1 75 ? 9.965 22.630 -41.353 1.00 76.62 75 ARG A C 1
ATOM 586 O O . ARG A 1 75 ? 9.132 22.331 -40.493 1.00 76.62 75 ARG A O 1
ATOM 593 N N . GLY A 1 76 ? 10.069 23.839 -41.899 1.00 70.00 76 GLY A N 1
ATOM 594 C CA . GLY A 1 76 ? 9.084 24.894 -41.691 1.00 70.00 76 GLY A CA 1
ATOM 595 C C . GLY A 1 76 ? 7.671 24.499 -42.156 1.00 70.00 76 GLY A C 1
ATOM 596 O O . GLY A 1 76 ? 7.489 23.475 -42.817 1.00 70.00 76 GLY A O 1
ATOM 597 N N . PRO A 1 77 ? 6.651 25.299 -41.801 1.00 66.38 77 PRO A N 1
ATOM 598 C CA . PRO A 1 77 ? 5.253 25.024 -42.141 1.00 66.38 77 PRO A CA 1
ATOM 599 C C . PRO A 1 77 ? 4.947 25.150 -43.641 1.00 66.38 77 PRO A C 1
ATOM 601 O O . PRO A 1 77 ? 3.947 24.600 -44.098 1.00 66.38 77 PRO A O 1
ATOM 604 N N . TYR A 1 78 ? 5.793 25.847 -44.404 1.00 70.25 78 TYR A N 1
ATOM 605 C CA . TYR A 1 78 ? 5.633 26.027 -45.844 1.00 70.25 78 TYR A CA 1
ATOM 606 C C . TYR A 1 78 ? 6.521 25.037 -46.602 1.00 70.25 78 TYR A C 1
ATOM 608 O O . TYR A 1 78 ? 7.732 24.975 -46.380 1.00 70.25 78 TYR A O 1
ATOM 616 N N . CYS A 1 79 ? 5.909 24.244 -47.485 1.00 58.25 79 CYS A N 1
ATOM 617 C CA . CYS A 1 79 ? 6.573 23.176 -48.236 1.00 58.25 79 CYS A CA 1
ATOM 618 C C . CYS A 1 79 ? 7.607 23.673 -49.259 1.00 58.25 79 CYS A C 1
ATOM 620 O O . CYS A 1 79 ? 8.441 22.883 -49.695 1.00 58.25 79 CYS A O 1
ATOM 622 N N . ASP A 1 80 ? 7.542 24.949 -49.639 1.00 55.75 80 ASP A N 1
ATOM 623 C CA . ASP A 1 80 ? 8.457 25.627 -50.561 1.00 55.75 80 ASP A CA 1
ATOM 624 C C . ASP A 1 80 ? 9.606 26.363 -49.850 1.00 55.75 80 ASP A C 1
ATOM 626 O O . ASP A 1 80 ? 10.571 26.761 -50.498 1.00 55.75 80 ASP A O 1
ATOM 630 N N . SER A 1 81 ? 9.536 26.503 -48.522 1.00 62.72 81 SER A N 1
ATOM 631 C CA . SER A 1 81 ? 10.587 27.129 -47.727 1.00 62.72 81 SER A CA 1
ATOM 632 C C . SER A 1 81 ? 11.708 26.128 -47.419 1.00 62.72 81 SER A C 1
ATOM 634 O O . SER A 1 81 ? 11.491 25.029 -46.899 1.00 62.72 81 SER A O 1
ATOM 636 N N . ASP A 1 82 ? 12.946 26.509 -47.714 1.00 64.88 82 ASP A N 1
ATOM 637 C CA . ASP A 1 82 ? 14.164 25.783 -47.341 1.00 64.88 82 ASP A CA 1
ATOM 638 C C . ASP A 1 82 ? 14.580 26.030 -45.877 1.00 64.88 82 ASP A C 1
ATOM 640 O O . ASP A 1 82 ? 15.590 25.496 -45.409 1.00 64.88 82 ASP A O 1
ATOM 644 N N . HIS A 1 83 ? 13.753 26.773 -45.140 1.00 71.25 83 HIS A N 1
ATOM 645 C CA . HIS A 1 83 ? 13.925 27.104 -43.736 1.00 71.25 83 HIS A CA 1
ATOM 646 C C . HIS A 1 83 ? 13.709 25.888 -42.819 1.00 71.25 83 HIS A C 1
ATOM 648 O O . HIS A 1 83 ? 12.727 25.139 -42.922 1.00 71.25 83 HIS A O 1
ATOM 654 N N . TYR A 1 84 ? 14.632 25.716 -41.870 1.00 75.38 84 TYR A N 1
ATOM 655 C CA . TYR A 1 84 ? 14.567 24.686 -40.836 1.00 75.38 84 TYR A CA 1
ATOM 656 C C . TYR A 1 84 ? 14.285 25.328 -39.480 1.00 75.38 84 TYR A C 1
ATOM 658 O O . TYR A 1 84 ? 15.044 26.171 -39.011 1.00 75.38 84 TYR A O 1
ATOM 666 N N . LEU A 1 85 ? 13.219 24.883 -38.819 1.00 78.81 85 LEU A N 1
ATOM 667 C CA . LEU A 1 85 ? 12.889 25.288 -37.458 1.00 78.81 85 LEU A CA 1
ATOM 668 C C . LEU A 1 85 ? 13.564 24.350 -36.466 1.00 78.81 85 LEU A C 1
ATOM 670 O O . LEU A 1 85 ? 13.462 23.131 -36.596 1.00 78.81 85 LEU A O 1
ATOM 674 N N . VAL A 1 86 ? 14.200 24.892 -35.432 1.00 81.25 86 VAL A N 1
ATOM 675 C CA . VAL A 1 86 ? 14.692 24.064 -34.325 1.00 81.25 86 VAL A CA 1
ATOM 676 C C . VAL A 1 86 ? 13.626 23.993 -33.249 1.00 81.25 86 VAL A C 1
ATOM 678 O O . VAL A 1 86 ? 13.049 25.006 -32.854 1.00 81.25 86 VAL A O 1
ATOM 681 N N . LYS A 1 87 ? 13.374 22.775 -32.770 1.00 81.06 87 LYS A N 1
ATOM 682 C CA . LYS A 1 87 ? 12.504 22.498 -31.634 1.00 81.06 87 LYS A CA 1
ATOM 683 C C . LYS A 1 87 ? 13.313 21.838 -30.526 1.00 81.06 87 LYS A C 1
ATOM 685 O O . LYS A 1 87 ? 13.875 20.767 -30.748 1.00 81.06 87 LYS A O 1
ATOM 690 N N . ALA A 1 88 ? 13.290 22.429 -29.335 1.00 79.38 88 ALA A N 1
ATOM 691 C CA . ALA A 1 88 ? 13.783 21.818 -28.107 1.00 79.38 88 ALA A CA 1
ATOM 692 C C . ALA A 1 88 ? 12.636 21.667 -27.101 1.00 79.38 88 ALA A C 1
ATOM 694 O O . ALA A 1 88 ? 11.888 22.610 -26.841 1.00 79.38 88 ALA A O 1
ATOM 695 N N . LYS A 1 89 ? 12.488 20.472 -26.533 1.00 78.69 89 LYS A N 1
ATOM 696 C CA . LYS A 1 89 ? 11.543 20.168 -25.460 1.00 78.69 89 LYS A CA 1
ATOM 697 C C . LYS A 1 89 ? 12.325 19.813 -24.206 1.00 78.69 89 LYS A C 1
ATOM 699 O O . LYS A 1 89 ? 13.033 18.806 -24.200 1.00 78.69 89 LYS A O 1
ATOM 704 N N . LEU A 1 90 ? 12.136 20.593 -23.148 1.00 75.19 90 LEU A N 1
ATOM 705 C CA . LEU A 1 90 ? 12.795 20.402 -21.861 1.00 75.19 90 LEU A CA 1
ATOM 706 C C . LEU A 1 90 ? 11.760 20.067 -20.773 1.00 75.19 90 LEU A C 1
ATOM 708 O O . LEU A 1 90 ? 10.634 20.566 -20.784 1.00 75.19 90 LEU A O 1
ATOM 712 N N . ARG A 1 91 ? 12.138 19.194 -19.840 1.00 70.38 91 ARG A N 1
ATOM 713 C CA . ARG A 1 91 ? 11.421 18.840 -18.613 1.00 70.38 91 ARG A CA 1
ATOM 714 C C . ARG A 1 91 ? 12.422 18.769 -17.473 1.00 70.38 91 ARG A C 1
ATOM 716 O O . ARG A 1 91 ? 13.094 17.750 -17.307 1.00 70.38 91 ARG A O 1
ATOM 723 N N . GLN A 1 92 ? 12.448 19.815 -16.662 1.00 65.56 92 GLN A N 1
ATOM 724 C CA . GLN A 1 92 ? 13.238 19.819 -15.442 1.00 65.56 92 GLN A CA 1
ATOM 725 C C . GLN A 1 92 ? 12.673 18.796 -14.445 1.00 65.56 92 GLN A C 1
ATOM 727 O O . GLN A 1 92 ? 11.458 18.672 -14.255 1.00 65.56 92 GLN A O 1
ATOM 732 N N . LYS A 1 93 ? 13.548 17.952 -13.886 1.00 60.97 93 LYS A N 1
ATOM 733 C CA . LYS A 1 93 ? 13.146 16.915 -12.923 1.00 60.97 93 LYS A CA 1
ATOM 734 C C . LYS A 1 93 ? 12.962 17.534 -11.539 1.00 60.97 93 LYS A C 1
ATOM 736 O O . LYS A 1 93 ? 13.900 18.066 -10.962 1.00 60.97 93 LYS A O 1
ATOM 741 N N . ILE A 1 94 ? 11.768 17.378 -10.972 1.00 59.91 94 ILE A N 1
ATOM 742 C CA . ILE A 1 94 ? 11.478 17.761 -9.586 1.00 59.91 94 ILE A CA 1
ATOM 743 C C . ILE A 1 94 ? 12.330 16.894 -8.649 1.00 59.91 94 ILE A C 1
ATOM 745 O O . ILE A 1 94 ? 12.219 15.665 -8.675 1.00 59.91 94 ILE A O 1
ATOM 749 N N . ALA A 1 95 ? 13.136 17.513 -7.785 1.00 59.19 95 ALA A N 1
ATOM 750 C CA . ALA A 1 95 ? 13.682 16.821 -6.625 1.00 59.19 95 ALA A CA 1
ATOM 751 C C . ALA A 1 95 ? 12.507 16.435 -5.714 1.00 59.19 95 ALA A C 1
ATOM 753 O O . ALA A 1 95 ? 11.832 17.299 -5.150 1.00 59.19 95 ALA A O 1
ATOM 754 N N . GLN A 1 96 ? 12.207 15.139 -5.613 1.00 59.25 96 GLN A N 1
ATOM 755 C CA . GLN A 1 96 ? 11.155 14.656 -4.727 1.00 59.25 96 GLN A CA 1
ATOM 756 C C . GLN A 1 96 ? 11.582 14.927 -3.282 1.00 59.25 96 GLN A C 1
ATOM 758 O O . GLN A 1 96 ? 12.362 14.176 -2.706 1.00 59.25 96 GLN A O 1
ATOM 763 N N . VAL A 1 97 ? 11.076 16.012 -2.697 1.00 67.00 97 VAL A N 1
ATOM 764 C CA . VAL A 1 97 ? 11.239 16.275 -1.268 1.00 67.00 97 VAL A CA 1
ATOM 765 C C . VAL A 1 97 ? 10.444 15.205 -0.531 1.00 67.00 97 VAL A C 1
ATOM 767 O O . VAL A 1 97 ? 9.209 15.217 -0.539 1.00 67.00 97 VAL A O 1
ATOM 770 N N . GLU A 1 98 ? 11.146 14.249 0.072 1.00 62.66 98 GLU A N 1
ATOM 771 C CA . GLU A 1 98 ? 10.543 13.265 0.961 1.00 62.66 98 GLU A CA 1
ATOM 772 C C . GLU A 1 98 ? 9.978 13.998 2.177 1.00 62.66 98 GLU A C 1
ATOM 774 O O . GLU A 1 98 ? 10.673 14.305 3.144 1.00 62.66 98 GLU A O 1
ATOM 779 N N . ARG A 1 99 ? 8.689 14.340 2.118 1.00 70.06 99 ARG A N 1
ATOM 780 C CA . ARG A 1 99 ? 7.983 14.830 3.299 1.00 70.06 99 ARG A CA 1
ATOM 781 C C . ARG A 1 99 ? 7.977 13.690 4.317 1.00 70.06 99 ARG A C 1
ATOM 783 O O . ARG A 1 99 ? 7.590 12.581 3.929 1.00 70.06 99 ARG 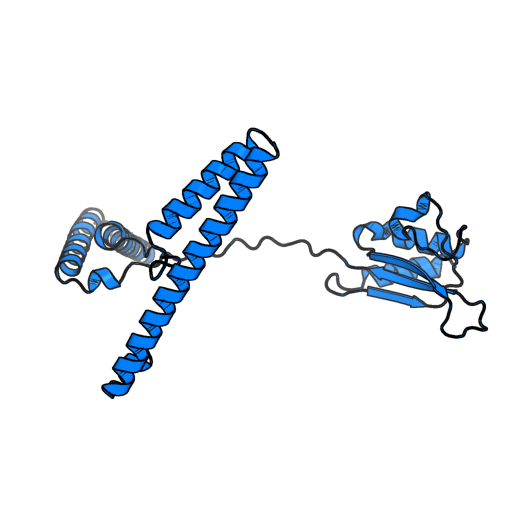A O 1
ATOM 790 N N . PRO A 1 100 ? 8.361 13.927 5.586 1.00 71.12 100 PRO A N 1
ATOM 791 C CA . PRO A 1 100 ? 8.264 12.898 6.610 1.00 71.12 100 PRO A CA 1
ATOM 792 C C . PRO A 1 100 ? 6.829 12.374 6.601 1.00 71.12 100 PRO A C 1
ATOM 794 O O . PRO A 1 100 ? 5.869 13.146 6.697 1.00 71.12 100 PRO A O 1
ATOM 797 N N . GLY A 1 101 ? 6.686 11.070 6.360 1.00 69.56 101 GLY A N 1
ATOM 798 C CA . GLY A 1 101 ? 5.381 10.446 6.204 1.00 69.56 101 GLY A CA 1
ATOM 799 C C . GLY A 1 101 ? 4.506 10.763 7.412 1.00 69.56 101 GLY A C 1
ATOM 800 O O . GLY A 1 101 ? 4.960 10.697 8.553 1.00 69.56 101 GLY A O 1
ATOM 801 N N . THR A 1 102 ? 3.246 11.127 7.179 1.00 74.25 102 THR A N 1
ATOM 802 C CA . THR A 1 102 ? 2.307 11.376 8.273 1.00 74.25 102 THR A CA 1
ATOM 803 C C . THR A 1 102 ? 2.210 10.122 9.143 1.00 74.25 102 THR A C 1
ATOM 805 O O . THR A 1 102 ? 1.915 9.039 8.631 1.00 74.25 102 THR A O 1
ATOM 808 N N . VAL A 1 103 ? 2.456 10.256 10.452 1.00 73.81 103 VAL A N 1
ATOM 809 C CA . VAL A 1 103 ? 2.319 9.144 11.404 1.00 73.81 103 VAL A CA 1
ATOM 810 C C . VAL A 1 103 ? 0.892 8.608 11.302 1.00 73.81 103 VAL A C 1
ATOM 812 O O . VAL A 1 103 ? -0.079 9.332 11.546 1.00 73.81 103 VAL A O 1
ATOM 815 N N . LYS A 1 104 ? 0.747 7.344 10.894 1.00 70.50 104 LYS A N 1
ATOM 816 C CA . LYS A 1 104 ? -0.566 6.703 10.788 1.00 70.50 104 LYS A CA 1
ATOM 817 C C . LYS A 1 104 ? -1.174 6.615 12.184 1.00 70.50 104 LYS A C 1
ATOM 819 O O . LYS A 1 104 ? -0.601 5.986 13.066 1.00 70.50 104 LYS A O 1
ATOM 824 N N . ARG A 1 105 ? -2.342 7.231 12.378 1.00 72.94 105 ARG A N 1
ATOM 825 C CA . ARG A 1 105 ? -3.109 7.082 13.620 1.00 72.94 105 ARG A CA 1
ATOM 826 C C . ARG A 1 105 ? -3.623 5.646 13.717 1.00 72.94 105 ARG A C 1
ATOM 828 O O . ARG A 1 105 ? -4.258 5.160 12.779 1.00 72.94 105 ARG A O 1
ATOM 835 N N . THR A 1 106 ? -3.356 4.987 14.840 1.00 74.75 106 THR A N 1
ATOM 836 C CA . THR A 1 106 ? -3.936 3.681 15.158 1.00 74.75 106 THR A CA 1
ATOM 837 C C . THR A 1 106 ? -5.440 3.849 15.370 1.00 74.75 106 THR A C 1
ATOM 839 O O . THR A 1 106 ? -5.897 4.782 16.033 1.00 74.75 106 THR A O 1
ATOM 842 N N . LYS A 1 107 ? -6.240 2.988 14.733 1.00 81.50 107 LYS A N 1
ATOM 843 C CA . LYS A 1 107 ? -7.700 3.001 14.871 1.00 81.50 107 LYS A CA 1
ATOM 844 C C . LYS A 1 107 ? -8.105 1.867 15.802 1.00 81.50 107 LYS A C 1
ATOM 846 O O . LYS A 1 107 ? -7.945 0.708 15.440 1.00 81.50 107 LYS A O 1
ATOM 851 N N . TRP A 1 108 ? -8.653 2.179 16.968 1.00 84.12 108 TRP A N 1
ATOM 852 C CA . TRP A 1 108 ? -9.102 1.179 17.944 1.00 84.12 108 TRP A CA 1
ATOM 853 C C . TRP A 1 108 ? -10.416 0.512 17.520 1.00 84.12 108 TRP A C 1
ATOM 855 O O . TRP A 1 108 ? -11.270 1.157 16.908 1.00 84.12 108 TRP A O 1
ATOM 865 N N . CYS A 1 109 ? -10.573 -0.782 17.818 1.00 79.88 109 CYS A N 1
ATOM 866 C CA . CYS A 1 109 ? -11.742 -1.576 17.422 1.00 79.88 109 CYS A CA 1
ATOM 867 C C . CYS A 1 109 ? -12.970 -1.286 18.310 1.00 79.88 109 CYS A C 1
ATOM 869 O O . CYS A 1 109 ? -13.370 -2.097 19.142 1.00 79.88 109 CYS A O 1
ATOM 871 N N . THR A 1 110 ? -13.600 -0.123 18.124 1.00 80.19 110 THR A N 1
ATOM 872 C CA . THR A 1 110 ? -14.764 0.329 18.917 1.00 80.19 110 THR A CA 1
ATOM 873 C C . THR A 1 110 ? -15.950 -0.635 18.905 1.00 80.19 110 THR A C 1
ATOM 875 O O . THR A 1 110 ? -16.789 -0.581 19.798 1.00 80.19 110 THR A O 1
ATOM 878 N N . ASP A 1 111 ? -16.034 -1.534 17.923 1.00 80.75 111 ASP A N 1
ATOM 879 C CA . ASP A 1 111 ? -17.111 -2.523 17.844 1.00 80.75 111 ASP A CA 1
ATOM 880 C C . ASP A 1 111 ? -17.061 -3.535 18.992 1.00 80.75 111 ASP A C 1
ATOM 882 O O . ASP A 1 111 ? -18.110 -3.957 19.477 1.00 80.75 111 ASP A O 1
ATOM 886 N N . LYS A 1 112 ? -15.865 -3.858 19.503 1.00 79.38 112 LYS A N 1
ATOM 887 C CA . LYS A 1 112 ? -15.721 -4.749 20.663 1.00 79.38 112 LYS A CA 1
ATOM 888 C C . LYS A 1 112 ? -16.306 -4.150 21.939 1.00 79.38 112 LYS A C 1
ATOM 890 O O . LYS A 1 112 ? -16.792 -4.896 22.779 1.00 79.38 112 LYS A O 1
ATOM 895 N N . LEU A 1 113 ? -16.339 -2.821 22.062 1.00 80.19 113 LEU A N 1
ATOM 896 C CA . LEU A 1 113 ? -16.950 -2.139 23.208 1.00 80.19 113 LEU A CA 1
ATOM 897 C C . LEU A 1 113 ? -18.480 -2.229 23.226 1.00 80.19 113 LEU A C 1
ATOM 899 O O . LEU A 1 113 ? -19.091 -1.937 24.248 1.00 80.19 113 LEU A O 1
ATOM 903 N N . ARG A 1 114 ? -19.120 -2.666 22.131 1.00 81.56 114 ARG A N 1
ATOM 904 C CA . ARG A 1 114 ? -20.559 -2.976 22.155 1.00 81.56 114 ARG A CA 1
ATOM 905 C C . ARG A 1 114 ? -20.867 -4.209 23.002 1.00 81.56 114 ARG A C 1
ATOM 907 O O . ARG A 1 114 ? -22.004 -4.378 23.432 1.00 81.56 114 ARG A O 1
ATOM 914 N N . MET A 1 115 ? -19.876 -5.069 23.239 1.00 84.06 115 MET A N 1
ATOM 915 C CA . MET A 1 115 ? -20.013 -6.202 24.145 1.00 84.06 115 MET A CA 1
ATOM 916 C C . MET A 1 115 ? -19.883 -5.708 25.588 1.00 84.06 115 MET A C 1
ATOM 918 O O . MET A 1 115 ? -18.841 -5.180 25.979 1.00 84.06 115 MET A O 1
ATOM 922 N N . SER A 1 116 ? -20.932 -5.910 26.392 1.00 85.88 116 SER A N 1
ATOM 923 C CA . SER A 1 116 ? -20.981 -5.446 27.789 1.00 85.88 116 SER A CA 1
ATOM 924 C C . SER A 1 116 ? -19.803 -5.963 28.626 1.00 85.88 116 SER A C 1
ATOM 926 O O . SER A 1 116 ? -19.237 -5.224 29.426 1.00 85.88 116 SER A O 1
ATOM 928 N N . GLU A 1 117 ? -19.369 -7.201 28.387 1.00 87.25 117 GLU A N 1
ATOM 929 C CA . GLU A 1 117 ? -18.241 -7.827 29.087 1.00 87.25 117 GLU A CA 1
ATOM 930 C C . GLU A 1 117 ? -16.899 -7.144 28.796 1.00 87.25 117 GLU A C 1
ATOM 932 O O . GLU A 1 117 ? -16.099 -6.931 29.703 1.00 87.25 117 GLU A O 1
ATOM 937 N N . VAL A 1 118 ? -16.647 -6.777 27.536 1.00 85.56 118 VAL A N 1
ATOM 938 C CA . VAL A 1 118 ? -15.398 -6.113 27.126 1.00 85.56 118 VAL A CA 1
ATOM 939 C C . VAL A 1 118 ? -15.360 -4.685 27.660 1.00 85.56 118 VAL A C 1
ATOM 941 O O . VAL A 1 118 ? -14.309 -4.218 28.090 1.00 85.56 118 VAL A O 1
ATOM 944 N N . CYS A 1 119 ? -16.514 -4.013 27.693 1.00 85.94 119 CYS A N 1
ATOM 945 C CA . CYS A 1 119 ? -16.636 -2.685 28.280 1.00 85.94 119 CYS A CA 1
ATOM 946 C C . CYS A 1 119 ? -16.286 -2.690 29.776 1.00 85.94 119 CYS A C 1
ATOM 948 O O . CYS A 1 119 ? -15.503 -1.850 30.212 1.00 85.94 119 CYS A O 1
ATOM 950 N N . LYS A 1 120 ? -16.807 -3.658 30.546 1.00 89.19 120 LYS A N 1
ATOM 951 C CA . LYS A 1 120 ? -16.490 -3.791 31.978 1.00 89.19 120 LYS A CA 1
ATOM 952 C C . LYS A 1 120 ? -15.008 -4.078 32.213 1.00 89.19 120 LYS A C 1
ATOM 954 O O . LYS A 1 120 ? -14.372 -3.379 32.989 1.00 89.19 120 LYS A O 1
ATOM 959 N N . LYS A 1 121 ? -14.431 -5.020 31.459 1.00 89.12 121 LYS A N 1
ATOM 960 C CA . LYS A 1 121 ? -12.991 -5.329 31.532 1.00 89.12 121 LYS A CA 1
ATOM 961 C C . LYS A 1 121 ? -12.112 -4.117 31.221 1.00 89.12 121 LYS A C 1
ATOM 963 O O . LYS A 1 121 ? -11.066 -3.947 31.836 1.00 89.12 121 LYS A O 1
ATOM 968 N N . TYR A 1 122 ? -12.520 -3.279 30.268 1.00 87.88 122 TYR A N 1
ATOM 969 C CA . TYR A 1 122 ? -11.799 -2.050 29.938 1.00 87.88 122 TYR A CA 1
ATOM 970 C C . TYR A 1 122 ? -11.867 -1.016 31.066 1.00 87.88 122 TYR A C 1
ATOM 972 O O . TYR A 1 122 ? -10.842 -0.426 31.391 1.00 87.88 122 TYR A O 1
ATOM 980 N N . GLN A 1 123 ? -13.034 -0.839 31.692 1.00 88.12 123 GLN A N 1
ATOM 981 C CA . GLN A 1 123 ? -13.190 0.034 32.862 1.00 88.12 123 GLN A CA 1
ATOM 982 C C . GLN A 1 123 ? -12.309 -0.436 34.023 1.00 88.12 123 GLN A C 1
ATOM 984 O O . GLN A 1 123 ? -11.457 0.318 34.476 1.00 88.12 123 GLN A O 1
ATOM 989 N N . GLU A 1 124 ? -12.407 -1.715 34.393 1.00 89.56 124 GLU A N 1
ATOM 990 C CA . GLU A 1 124 ? -11.579 -2.322 35.446 1.00 89.56 124 GLU A CA 1
ATOM 991 C C . GLU A 1 124 ? -10.075 -2.210 35.145 1.00 89.56 124 GLU A C 1
ATOM 993 O O . GLU A 1 124 ? -9.258 -2.041 36.049 1.00 89.56 124 GLU A O 1
ATOM 998 N N . SER A 1 125 ? -9.689 -2.300 33.868 1.00 87.94 125 SER A N 1
ATOM 999 C CA . SER A 1 125 ? -8.299 -2.126 33.446 1.00 87.94 125 SER A CA 1
ATOM 1000 C C . SER A 1 125 ? -7.817 -0.684 33.565 1.00 87.94 125 SER A C 1
ATOM 1002 O O . SER A 1 125 ? -6.652 -0.485 33.900 1.00 87.94 125 SER A O 1
ATOM 1004 N N . ILE A 1 126 ? -8.666 0.305 33.272 1.00 89.44 126 ILE A N 1
ATOM 1005 C CA . ILE A 1 126 ? -8.325 1.719 33.461 1.00 89.44 126 ILE A CA 1
ATOM 1006 C C . ILE A 1 126 ? -8.204 2.016 34.948 1.00 89.44 126 ILE A C 1
ATOM 1008 O O . ILE A 1 126 ? -7.196 2.585 35.348 1.00 89.44 126 ILE A O 1
ATOM 1012 N N . ASP A 1 127 ? -9.194 1.620 35.746 1.00 87.81 127 ASP A N 1
ATOM 1013 C CA . ASP A 1 127 ? -9.244 1.939 37.174 1.00 87.81 127 ASP A CA 1
ATOM 1014 C C . ASP A 1 127 ? -8.016 1.370 37.894 1.00 87.81 127 ASP A C 1
ATOM 1016 O O . ASP A 1 127 ? -7.280 2.104 38.551 1.00 87.81 127 ASP A O 1
ATOM 1020 N N . ARG A 1 128 ? -7.694 0.094 37.644 1.00 86.88 128 ARG A N 1
ATOM 1021 C CA . ARG A 1 128 ? -6.502 -0.564 38.196 1.00 86.88 128 ARG A CA 1
ATOM 1022 C C . ARG A 1 128 ? -5.200 0.139 37.815 1.00 86.88 128 ARG A C 1
ATOM 1024 O O . ARG A 1 128 ? -4.289 0.240 38.632 1.00 86.88 128 ARG A O 1
ATOM 1031 N N . GLU A 1 129 ? -5.057 0.544 36.558 1.00 83.88 129 GLU A N 1
ATOM 1032 C CA . GLU A 1 129 ? -3.803 1.127 36.075 1.00 83.88 129 GLU A CA 1
ATOM 1033 C C . GLU A 1 129 ? -3.671 2.603 36.488 1.00 83.88 129 GLU A C 1
ATOM 1035 O O . GLU A 1 129 ? -2.572 3.061 36.785 1.00 83.88 129 GLU A O 1
ATOM 1040 N N . MET A 1 130 ? -4.792 3.319 36.613 1.00 82.56 130 MET A N 1
ATOM 1041 C CA . MET A 1 130 ? -4.842 4.656 37.207 1.00 82.56 130 MET A CA 1
ATOM 1042 C C . MET A 1 130 ? -4.456 4.631 38.685 1.00 82.56 130 MET A C 1
ATOM 1044 O O . MET A 1 130 ? -3.660 5.461 39.113 1.00 82.56 130 MET A O 1
ATOM 1048 N N . GLU A 1 131 ? -4.973 3.679 39.464 1.00 82.50 131 GLU A N 1
ATOM 1049 C CA . GLU A 1 131 ? -4.622 3.536 40.882 1.00 82.50 131 GLU A CA 1
ATOM 1050 C C . GLU A 1 131 ? -3.123 3.280 41.082 1.00 82.50 131 GLU A C 1
ATOM 1052 O O . GLU A 1 131 ? -2.512 3.863 41.982 1.00 82.50 131 GLU A O 1
ATOM 1057 N N . LYS A 1 132 ? -2.499 2.468 40.217 1.00 78.75 132 LYS A N 1
ATOM 1058 C CA . LYS A 1 132 ? -1.046 2.232 40.251 1.00 78.75 132 LYS A CA 1
ATOM 1059 C C . LYS A 1 132 ? -0.240 3.507 40.014 1.00 78.75 132 LYS A C 1
ATOM 1061 O O . LYS A 1 132 ? 0.684 3.774 40.774 1.00 78.75 132 LYS A O 1
ATOM 1066 N N . GLU A 1 133 ? -0.585 4.282 38.988 1.00 72.94 133 GLU A N 1
ATOM 1067 C CA . GLU A 1 133 ? 0.147 5.509 38.639 1.00 72.94 133 GLU A CA 1
ATOM 1068 C C . GLU A 1 133 ? -0.081 6.623 39.681 1.00 72.94 133 GLU A C 1
ATOM 1070 O O . GLU A 1 133 ? 0.863 7.299 40.082 1.00 72.94 133 GLU A O 1
ATOM 1075 N N . ILE A 1 134 ? -1.298 6.752 40.230 1.00 70.62 134 ILE A N 1
ATOM 1076 C CA . ILE A 1 134 ? -1.600 7.694 41.328 1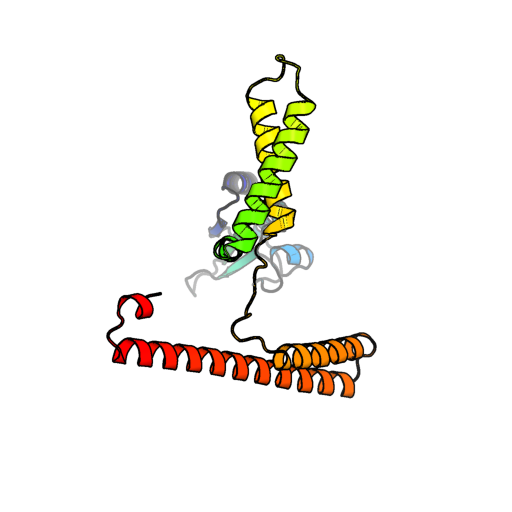.00 70.62 134 ILE A CA 1
ATOM 1077 C C . ILE A 1 134 ? -0.790 7.362 42.590 1.00 70.62 134 ILE A C 1
ATOM 1079 O O . ILE A 1 134 ? -0.351 8.266 43.297 1.00 70.62 134 ILE A O 1
ATOM 1083 N N . SER A 1 135 ? -0.560 6.077 42.868 1.00 66.31 135 SER A N 1
ATOM 1084 C CA . SER A 1 135 ? 0.226 5.635 44.030 1.00 66.31 135 SER A CA 1
ATOM 1085 C C . SER A 1 135 ? 1.718 5.981 43.919 1.00 66.31 135 SER A C 1
ATOM 1087 O O . SER A 1 135 ? 2.407 6.059 44.936 1.00 66.31 135 SER A O 1
ATOM 1089 N N . LEU A 1 136 ? 2.225 6.171 42.696 1.00 62.41 136 LEU A N 1
ATOM 1090 C CA . LEU A 1 136 ? 3.631 6.465 42.403 1.00 62.41 136 LEU A CA 1
ATOM 1091 C C . LEU A 1 136 ? 3.928 7.976 42.360 1.00 62.41 136 LEU A C 1
ATOM 1093 O O . LEU A 1 136 ? 5.064 8.376 42.609 1.00 62.41 136 LEU A O 1
ATOM 1097 N N . GLU A 1 137 ? 2.928 8.823 42.099 1.00 56.84 137 GLU A N 1
ATOM 1098 C CA . GLU A 1 137 ? 3.091 10.266 41.859 1.00 56.84 137 GLU A CA 1
ATOM 1099 C C . GLU A 1 137 ? 2.534 11.146 42.997 1.00 56.84 137 GLU A C 1
ATOM 1101 O O . GLU A 1 137 ? 1.695 12.019 42.783 1.00 56.84 137 GLU A O 1
ATOM 1106 N N . ASN A 1 138 ? 3.051 10.985 44.221 1.00 54.50 138 ASN A N 1
ATOM 1107 C CA . ASN A 1 138 ? 2.818 11.953 45.310 1.00 54.50 138 ASN A CA 1
ATOM 1108 C C . ASN A 1 138 ? 3.630 13.264 45.164 1.00 54.50 138 ASN A C 1
ATOM 1110 O O . ASN A 1 138 ? 3.610 14.101 46.067 1.00 54.50 138 ASN A O 1
ATOM 1114 N N . ASP A 1 139 ? 4.320 13.481 44.038 1.00 52.81 139 ASP A N 1
ATOM 1115 C CA . ASP A 1 139 ? 5.103 14.694 43.797 1.00 52.81 139 ASP A CA 1
ATOM 1116 C C . ASP A 1 139 ? 4.288 15.748 43.029 1.00 52.81 139 ASP A C 1
ATOM 1118 O O . ASP A 1 139 ? 4.126 15.727 41.807 1.00 52.81 139 ASP A O 1
ATOM 1122 N N . ILE A 1 140 ? 3.807 16.738 43.782 1.00 56.19 140 ILE A N 1
ATOM 1123 C CA . ILE A 1 140 ? 3.009 17.904 43.356 1.00 56.19 140 ILE A CA 1
ATOM 1124 C C . ILE A 1 140 ? 3.765 18.796 42.332 1.00 56.19 140 ILE A C 1
ATOM 1126 O O . ILE A 1 140 ? 3.218 19.758 41.797 1.00 56.19 140 ILE A O 1
ATOM 1130 N N . SER A 1 141 ? 5.016 18.462 41.997 1.00 55.06 141 SER A N 1
ATOM 1131 C CA . SER A 1 141 ? 5.866 19.181 41.039 1.00 55.06 141 SER A CA 1
ATOM 1132 C C . SER A 1 141 ? 5.642 18.801 39.565 1.00 55.06 141 SER A C 1
ATOM 1134 O O . SER A 1 141 ? 6.247 19.407 38.675 1.00 55.06 141 SER A O 1
ATOM 1136 N N . MET A 1 142 ? 4.810 17.804 39.271 1.00 59.56 142 MET A N 1
ATOM 1137 C CA . MET A 1 142 ? 4.532 17.366 37.902 1.00 59.56 142 MET A CA 1
ATOM 1138 C C . MET A 1 142 ? 3.532 18.304 37.205 1.00 59.56 142 MET A C 1
ATOM 1140 O O . MET A 1 142 ? 2.362 18.392 37.574 1.00 59.56 142 MET A O 1
ATOM 1144 N N . GLY A 1 143 ? 3.996 19.034 36.185 1.00 73.50 143 GLY A N 1
ATOM 1145 C CA . GLY A 1 143 ? 3.161 19.952 35.408 1.00 73.50 143 GLY A CA 1
ATOM 1146 C C . GLY A 1 143 ? 1.956 19.261 34.751 1.00 73.50 143 GLY A C 1
ATOM 1147 O O . GLY A 1 143 ? 1.988 18.081 34.427 1.00 73.50 143 GLY A O 1
ATOM 1148 N N . ILE A 1 144 ? 0.881 20.010 34.488 1.00 79.00 144 ILE A N 1
ATOM 1149 C CA . ILE A 1 144 ? -0.376 19.487 33.908 1.00 79.00 144 ILE A CA 1
ATOM 1150 C C . ILE A 1 144 ? -0.143 18.639 32.636 1.00 79.00 144 ILE A C 1
ATOM 1152 O O . ILE A 1 144 ? -0.859 17.666 32.395 1.00 79.00 144 ILE A O 1
ATOM 1156 N N . ASP A 1 145 ? 0.880 18.971 31.841 1.00 82.06 145 ASP A N 1
ATOM 1157 C CA . ASP A 1 145 ? 1.263 18.234 30.630 1.00 82.06 145 ASP A CA 1
ATOM 1158 C C . ASP A 1 145 ? 1.777 16.810 30.913 1.00 82.06 145 ASP A C 1
ATOM 1160 O O . ASP A 1 145 ? 1.460 15.878 30.171 1.00 82.06 145 ASP A O 1
ATOM 1164 N N . THR A 1 146 ? 2.533 16.603 31.998 1.00 80.69 146 THR A N 1
ATOM 1165 C CA . THR A 1 146 ? 3.024 15.265 32.360 1.00 80.69 146 THR A CA 1
ATOM 1166 C C . THR A 1 146 ? 1.883 14.394 32.866 1.00 80.69 146 THR A C 1
ATOM 1168 O O . THR A 1 146 ? 1.736 13.266 32.398 1.00 80.69 146 THR A O 1
ATOM 1171 N N . ARG A 1 147 ? 0.977 14.947 33.680 1.00 80.00 147 ARG A N 1
ATOM 1172 C CA . ARG A 1 147 ? -0.235 14.239 34.123 1.00 80.00 147 ARG A CA 1
ATOM 1173 C C . ARG A 1 147 ? -1.116 13.801 32.950 1.00 80.00 147 ARG A C 1
ATOM 1175 O O . ARG A 1 147 ? -1.597 12.670 32.913 1.00 80.00 147 ARG A O 1
ATOM 1182 N N . TRP A 1 148 ? -1.295 14.662 31.946 1.00 83.56 148 TRP A N 1
ATOM 1183 C CA . TRP A 1 148 ? -2.026 14.295 30.729 1.00 83.56 148 TRP A CA 1
ATOM 1184 C C . TRP A 1 148 ? -1.330 13.200 29.915 1.00 83.56 148 TRP A C 1
ATOM 1186 O O . TRP A 1 148 ? -2.012 12.356 29.329 1.00 83.56 148 TRP A O 1
ATOM 1196 N N . LYS A 1 149 ? 0.008 13.180 29.878 1.00 85.50 149 LYS A N 1
ATOM 1197 C CA . LYS A 1 149 ? 0.773 12.107 29.223 1.00 85.50 149 LYS A CA 1
ATOM 1198 C C . LYS A 1 149 ? 0.568 10.760 29.912 1.00 85.50 149 LYS A C 1
ATOM 1200 O O . LYS A 1 149 ? 0.351 9.779 29.204 1.00 85.50 149 LYS A O 1
ATOM 1205 N N . VAL A 1 150 ? 0.563 10.728 31.245 1.00 84.69 150 VAL A N 1
ATOM 1206 C CA . VAL A 1 150 ? 0.293 9.512 32.031 1.00 84.69 150 VAL A CA 1
ATOM 1207 C C . VAL A 1 150 ? -1.109 8.988 31.735 1.00 84.69 150 VAL A C 1
ATOM 1209 O O . VAL A 1 150 ? -1.263 7.853 31.294 1.00 84.69 150 VAL A O 1
ATOM 1212 N N . VAL A 1 151 ? -2.129 9.848 31.838 1.00 86.00 151 VAL A N 1
ATOM 1213 C CA . VAL A 1 151 ? -3.526 9.481 31.536 1.00 86.00 151 VAL A CA 1
ATOM 1214 C C . VAL A 1 151 ? -3.666 8.920 30.121 1.00 86.00 151 VAL A C 1
ATOM 1216 O O . VAL A 1 151 ? -4.307 7.891 29.903 1.00 86.00 151 VAL A O 1
ATOM 1219 N N . LYS A 1 152 ? -3.039 9.579 29.142 1.00 87.50 152 LYS A N 1
ATOM 1220 C CA . LYS A 1 152 ? -3.052 9.141 27.746 1.00 87.50 152 LYS A CA 1
ATOM 1221 C C . LYS A 1 152 ? -2.404 7.767 27.571 1.00 87.50 152 LYS A C 1
ATOM 1223 O O . LYS A 1 152 ? -2.907 6.960 26.790 1.00 87.50 152 LYS A O 1
ATOM 1228 N N . GLU A 1 153 ? -1.296 7.511 28.256 1.00 87.00 153 GLU A N 1
ATOM 1229 C CA . GLU A 1 153 ? -0.567 6.248 28.169 1.00 87.00 153 GLU A CA 1
ATOM 1230 C C . GLU A 1 153 ? -1.333 5.102 28.840 1.00 87.00 153 GLU A C 1
ATOM 1232 O O . GLU A 1 153 ? -1.449 4.029 28.249 1.00 87.00 153 GLU A O 1
ATOM 1237 N N . VAL A 1 154 ? -1.953 5.352 29.996 1.00 88.56 154 VAL A N 1
ATOM 1238 C CA . VAL A 1 154 ? -2.846 4.397 30.669 1.00 88.56 154 VAL A CA 1
ATOM 1239 C C . VAL A 1 154 ? -4.010 4.008 29.757 1.00 88.56 154 VAL A C 1
ATOM 1241 O O . VAL A 1 154 ? -4.248 2.822 29.521 1.00 88.56 154 VAL A O 1
ATOM 1244 N N . MET A 1 155 ? -4.692 4.995 29.163 1.00 87.19 155 MET A N 1
ATOM 1245 C CA . MET A 1 155 ? -5.781 4.734 28.215 1.00 87.19 155 MET A CA 1
ATOM 1246 C C . MET A 1 155 ? -5.303 3.934 26.999 1.00 87.19 155 MET A C 1
ATOM 1248 O O . MET A 1 155 ? -5.998 3.028 26.543 1.00 87.19 155 MET A O 1
ATOM 1252 N N . ARG A 1 156 ? -4.110 4.242 26.473 1.00 87.81 156 ARG A N 1
ATOM 1253 C CA . ARG A 1 156 ? -3.524 3.521 25.336 1.00 87.81 156 ARG A CA 1
ATOM 1254 C C . ARG A 1 156 ? -3.259 2.055 25.681 1.00 87.81 156 ARG A C 1
ATOM 1256 O O . ARG A 1 156 ? -3.653 1.190 24.906 1.00 87.81 156 ARG A O 1
ATOM 1263 N N . ARG A 1 157 ? -2.635 1.778 26.831 1.00 86.88 157 ARG A N 1
ATOM 1264 C CA . ARG A 1 157 ? -2.315 0.414 27.288 1.00 86.88 157 ARG A CA 1
ATOM 1265 C C . ARG A 1 157 ? -3.571 -0.407 27.556 1.00 86.88 157 ARG A C 1
ATOM 1267 O O . ARG A 1 157 ? -3.694 -1.509 27.029 1.00 86.88 157 ARG A O 1
ATOM 1274 N N . ALA A 1 158 ? -4.539 0.157 28.281 1.00 88.31 158 ALA A N 1
ATOM 1275 C CA . ALA A 1 158 ? -5.813 -0.510 28.539 1.00 88.31 158 ALA A CA 1
ATOM 1276 C C . ALA A 1 158 ? -6.562 -0.825 27.230 1.00 88.31 158 ALA A C 1
ATOM 1278 O O . ALA A 1 158 ? -7.171 -1.891 27.086 1.00 88.31 158 ALA A O 1
ATOM 1279 N N . ALA A 1 159 ? -6.503 0.084 26.247 1.00 85.69 159 ALA A N 1
ATOM 1280 C CA . ALA A 1 159 ? -7.138 -0.119 24.947 1.00 85.69 159 ALA A CA 1
ATOM 1281 C C . ALA A 1 159 ? -6.419 -1.200 24.131 1.00 85.69 159 ALA A C 1
ATOM 1283 O O . ALA A 1 159 ? -7.076 -1.982 23.445 1.00 85.69 159 ALA A O 1
ATOM 1284 N N . GLU A 1 160 ? -5.092 -1.274 24.221 1.00 87.44 160 GLU A N 1
ATOM 1285 C CA . GLU A 1 160 ? -4.272 -2.293 23.566 1.00 87.44 160 GLU A CA 1
ATOM 1286 C C . GLU A 1 160 ? -4.537 -3.696 24.133 1.00 87.44 160 GLU A C 1
ATOM 1288 O O . GLU A 1 160 ? -4.716 -4.635 23.357 1.00 87.44 160 GLU A O 1
ATOM 1293 N N . GLU A 1 161 ? -4.671 -3.820 25.456 1.00 85.69 161 GLU A N 1
ATOM 1294 C CA . GLU A 1 161 ? -4.952 -5.085 26.147 1.00 85.69 161 GLU A CA 1
ATOM 1295 C C . GLU A 1 161 ? -6.365 -5.621 25.860 1.00 85.69 161 GLU A C 1
ATOM 1297 O O . GLU A 1 161 ? -6.551 -6.807 25.585 1.00 85.69 161 GLU A O 1
ATOM 1302 N N . THR A 1 162 ? -7.380 -4.755 25.900 1.00 84.81 162 THR A N 1
ATOM 1303 C CA . THR A 1 162 ? -8.787 -5.192 25.838 1.00 84.81 162 THR A CA 1
ATOM 1304 C C . THR A 1 162 ? -9.377 -5.144 24.428 1.00 84.81 162 THR A C 1
ATOM 1306 O O . THR A 1 162 ? -9.976 -6.112 23.949 1.00 84.81 162 THR A O 1
ATOM 1309 N N . ILE A 1 163 ? -9.224 -4.014 23.736 1.00 83.75 163 ILE A N 1
ATOM 1310 C CA . ILE A 1 163 ? -9.880 -3.737 22.454 1.00 83.75 163 ILE A CA 1
ATOM 1311 C C . ILE A 1 163 ? -8.961 -4.142 21.295 1.00 83.75 163 ILE A C 1
ATOM 1313 O O . ILE A 1 163 ? -9.406 -4.748 20.314 1.00 83.75 163 ILE A O 1
ATOM 1317 N N . GLY A 1 164 ? -7.672 -3.839 21.402 1.00 84.00 164 GLY A N 1
ATOM 1318 C CA . GLY A 1 164 ? -6.699 -3.990 20.332 1.00 84.00 164 GLY A CA 1
ATOM 1319 C C . GLY A 1 164 ? -6.991 -3.108 19.111 1.00 84.00 164 GLY A C 1
ATOM 1320 O O . GLY A 1 164 ? -8.000 -2.397 19.001 1.00 84.00 164 GLY A O 1
ATOM 1321 N N . GLU A 1 165 ? -6.079 -3.156 18.148 1.00 82.06 165 GLU A N 1
ATOM 1322 C CA . GLU A 1 165 ? -6.191 -2.366 16.927 1.00 82.06 165 GLU A CA 1
ATOM 1323 C C . GLU A 1 165 ? -7.238 -2.932 15.956 1.00 82.06 165 GLU A C 1
ATOM 1325 O O . GLU A 1 165 ? -7.425 -4.146 15.814 1.00 82.06 165 GLU A O 1
ATOM 1330 N N . THR A 1 166 ? -7.902 -2.033 15.226 1.00 75.69 166 THR A N 1
ATOM 1331 C CA . THR A 1 166 ? -8.747 -2.397 14.089 1.00 75.69 166 THR A CA 1
ATOM 1332 C C . THR A 1 166 ? -7.846 -2.946 12.998 1.00 75.69 166 THR A C 1
ATOM 1334 O O . THR A 1 166 ? -7.164 -2.196 12.292 1.00 75.69 166 THR A O 1
ATOM 1337 N N . LYS A 1 167 ? -7.871 -4.265 12.818 1.00 68.00 167 LYS A N 1
ATOM 1338 C CA . LYS A 1 167 ? -7.265 -4.879 11.642 1.00 68.00 167 LYS A CA 1
ATOM 1339 C C . LYS A 1 167 ? -7.997 -4.344 10.418 1.00 68.00 167 LYS A C 1
ATOM 1341 O O . LYS A 1 167 ? -9.221 -4.385 10.334 1.00 68.00 167 LYS A O 1
ATOM 1346 N N . THR A 1 168 ? -7.244 -3.800 9.468 1.00 60.81 168 THR A N 1
ATOM 1347 C CA . THR A 1 168 ? -7.806 -3.443 8.166 1.00 60.81 168 THR A CA 1
ATOM 1348 C C . THR A 1 168 ? -8.083 -4.734 7.408 1.00 60.81 168 THR A C 1
ATOM 1350 O O . THR A 1 168 ? -7.227 -5.256 6.696 1.00 60.81 168 THR A O 1
ATOM 1353 N N . GLY A 1 169 ? -9.290 -5.263 7.591 1.00 58.47 169 GLY A N 1
ATOM 1354 C CA . GLY A 1 169 ? -9.809 -6.399 6.849 1.00 58.47 169 GLY A CA 1
ATOM 1355 C C . GLY A 1 169 ? -9.945 -6.061 5.373 1.00 58.47 169 GLY A C 1
ATOM 1356 O O . GLY A 1 169 ? -11.002 -5.641 4.906 1.00 58.47 169 GLY A O 1
ATOM 1357 N N . ARG A 1 170 ? -8.869 -6.197 4.592 1.00 59.09 170 ARG A N 1
ATOM 1358 C CA . ARG A 1 170 ? -8.986 -6.125 3.134 1.00 59.09 170 ARG A CA 1
ATOM 1359 C C . ARG A 1 170 ? -9.781 -7.344 2.675 1.00 59.09 170 ARG A C 1
ATOM 1361 O O . ARG A 1 170 ? -9.258 -8.451 2.696 1.00 59.09 170 ARG A O 1
ATOM 1368 N N . ASN A 1 171 ? -10.990 -7.106 2.165 1.00 62.84 171 ASN A N 1
ATOM 1369 C CA . ASN A 1 171 ? -11.830 -8.097 1.484 1.00 62.84 171 ASN A CA 1
ATOM 1370 C C . ASN A 1 171 ? -12.413 -9.221 2.363 1.00 62.84 171 ASN A C 1
ATOM 1372 O O . ASN A 1 171 ? -12.767 -10.263 1.814 1.00 62.84 171 ASN A O 1
ATOM 1376 N N . GLU A 1 172 ? -12.557 -9.033 3.678 1.00 62.75 172 GLU A N 1
ATOM 1377 C CA . GLU A 1 172 ? -13.125 -10.066 4.571 1.00 62.75 172 GLU A CA 1
ATOM 1378 C C . GLU A 1 172 ? -14.518 -10.550 4.124 1.00 62.75 172 GLU A C 1
ATOM 1380 O O . GLU A 1 172 ? -14.835 -11.726 4.260 1.00 62.75 172 GLU A O 1
ATOM 1385 N N . GLU A 1 173 ? -15.310 -9.681 3.489 1.00 70.75 173 GLU A N 1
ATOM 1386 C CA . GLU A 1 173 ? -16.666 -9.999 3.012 1.00 70.75 173 GLU A CA 1
ATOM 1387 C C . GLU A 1 173 ? -16.732 -11.057 1.893 1.00 70.75 173 GLU A C 1
ATOM 1389 O O . GLU A 1 173 ? -17.791 -11.646 1.666 1.00 70.75 173 GLU A O 1
ATOM 1394 N N . TRP A 1 174 ? -15.652 -11.279 1.136 1.00 82.38 174 TRP A N 1
ATOM 1395 C CA . TRP A 1 174 ? -15.680 -12.194 -0.020 1.00 82.38 174 TRP A CA 1
ATOM 1396 C C . TRP A 1 174 ? -14.454 -13.097 -0.151 1.00 82.38 174 TRP A C 1
ATOM 1398 O O . TRP A 1 174 ? -14.482 -14.075 -0.902 1.00 82.38 174 TRP A O 1
ATOM 1408 N N . PHE A 1 175 ? -13.358 -12.786 0.542 1.00 85.31 175 PHE A N 1
ATOM 1409 C CA . PHE A 1 175 ? -12.115 -13.538 0.444 1.00 85.31 175 PHE A CA 1
ATOM 1410 C C . PHE A 1 175 ? -12.176 -14.813 1.295 1.00 85.31 175 PHE A C 1
ATOM 1412 O O . PHE A 1 175 ? -11.751 -14.842 2.445 1.00 85.31 175 PHE A O 1
ATOM 1419 N N . SER A 1 176 ? -12.716 -15.879 0.708 1.00 85.94 176 SER A N 1
ATOM 1420 C CA . SER A 1 176 ? -12.858 -17.186 1.354 1.00 85.94 176 SER A CA 1
ATOM 1421 C C . SER A 1 176 ? -11.536 -17.967 1.448 1.00 85.94 176 SER A C 1
ATOM 1423 O O . SER A 1 176 ? -10.577 -17.704 0.714 1.00 85.94 176 SER A O 1
ATOM 1425 N N . GLU A 1 177 ? -11.492 -19.002 2.297 1.00 88.12 177 GLU A N 1
ATOM 1426 C CA . GLU A 1 177 ? -10.339 -19.922 2.400 1.00 88.12 177 GLU A CA 1
ATOM 1427 C C . GLU A 1 177 ? -10.003 -20.556 1.034 1.00 88.12 177 GLU A C 1
ATOM 1429 O O . GLU A 1 177 ? -8.844 -20.804 0.701 1.00 88.12 177 GLU A O 1
ATOM 1434 N N . ARG A 1 178 ? -11.013 -20.716 0.166 1.00 91.31 178 ARG A N 1
ATOM 1435 C CA . ARG A 1 178 ? -10.852 -21.152 -1.228 1.00 91.31 178 ARG A CA 1
ATOM 1436 C C . ARG A 1 178 ? -9.972 -20.190 -2.039 1.00 91.31 178 ARG A C 1
ATOM 1438 O O . ARG A 1 178 ? -9.100 -20.643 -2.786 1.00 91.31 178 ARG A O 1
ATOM 1445 N N . CYS A 1 179 ? -10.168 -18.877 -1.890 1.00 89.44 179 CYS A N 1
ATOM 1446 C CA . CYS A 1 179 ? -9.335 -17.850 -2.525 1.00 89.44 179 CYS A CA 1
ATOM 1447 C C . CYS A 1 179 ? -7.894 -17.910 -2.011 1.00 89.44 179 CYS A C 1
ATOM 1449 O O . CYS A 1 179 ? -6.949 -17.874 -2.806 1.00 89.44 179 CYS A O 1
ATOM 1451 N N . LYS A 1 180 ? -7.731 -18.049 -0.692 1.00 91.88 180 LYS A N 1
ATOM 1452 C CA . LYS A 1 180 ? -6.428 -18.143 -0.027 1.00 91.88 180 LYS A CA 1
ATOM 1453 C C . LYS A 1 180 ? -5.631 -19.356 -0.513 1.00 91.88 180 LYS A C 1
ATOM 1455 O O . LYS A 1 180 ? -4.533 -19.178 -1.039 1.00 91.88 180 LYS A O 1
ATOM 1460 N N . ASN A 1 181 ? -6.233 -20.545 -0.483 1.00 94.06 181 ASN A N 1
ATOM 1461 C CA . ASN A 1 181 ? -5.612 -21.789 -0.944 1.00 94.06 181 ASN A CA 1
ATOM 1462 C C . ASN A 1 181 ? -5.207 -21.724 -2.423 1.00 94.06 181 ASN A C 1
ATOM 1464 O O . ASN A 1 181 ? -4.141 -22.199 -2.814 1.00 94.06 181 ASN A O 1
ATOM 1468 N N . SER A 1 182 ? -6.037 -21.113 -3.275 1.00 93.94 182 SER A N 1
ATOM 1469 C CA . SER A 1 182 ? -5.708 -20.966 -4.697 1.00 93.94 182 SER A CA 1
ATOM 1470 C C . SER A 1 182 ? -4.538 -20.000 -4.935 1.00 93.94 182 SER A C 1
ATOM 1472 O O . SER A 1 182 ? -3.657 -20.261 -5.761 1.00 93.94 182 SER A O 1
ATOM 1474 N N . ILE A 1 183 ? -4.479 -18.901 -4.177 1.00 93.69 183 ILE A N 1
ATOM 1475 C CA . ILE A 1 183 ? -3.358 -17.954 -4.218 1.00 93.69 183 ILE A CA 1
ATOM 1476 C C . ILE A 1 183 ? -2.072 -18.601 -3.708 1.00 93.69 183 ILE A C 1
ATOM 1478 O O . ILE A 1 183 ? -1.015 -18.382 -4.300 1.00 93.69 183 ILE A O 1
ATOM 1482 N N . GLU A 1 184 ? -2.155 -19.415 -2.662 1.00 95.06 184 GLU A N 1
ATOM 1483 C CA . GLU A 1 184 ? -1.011 -20.135 -2.117 1.00 95.06 184 GLU A CA 1
ATOM 1484 C C . GLU A 1 184 ? -0.437 -21.132 -3.127 1.00 95.06 184 GLU A C 1
ATOM 1486 O O . GLU A 1 184 ? 0.753 -21.063 -3.438 1.00 95.06 184 GLU A O 1
ATOM 1491 N N . LYS A 1 185 ? -1.282 -21.950 -3.770 1.00 95.25 185 LYS A N 1
ATOM 1492 C CA . LYS A 1 185 ? -0.862 -22.838 -4.874 1.00 95.25 185 LYS A CA 1
ATOM 1493 C C . LYS A 1 185 ? -0.171 -22.071 -6.005 1.00 95.25 185 LYS A C 1
ATOM 1495 O O . LYS A 1 185 ? 0.855 -22.509 -6.530 1.00 95.25 185 LYS A O 1
ATOM 1500 N N . ARG A 1 186 ? -0.701 -20.900 -6.379 1.00 96.94 186 ARG A N 1
ATOM 1501 C CA . ARG A 1 186 ? -0.083 -20.011 -7.377 1.00 96.94 186 ARG A CA 1
ATOM 1502 C C . ARG A 1 186 ? 1.275 -19.483 -6.906 1.00 96.94 186 ARG A C 1
ATOM 1504 O O . ARG A 1 186 ? 2.201 -19.404 -7.710 1.00 96.94 186 ARG A O 1
ATOM 1511 N N . ASN A 1 187 ? 1.399 -19.097 -5.639 1.00 95.75 187 ASN A N 1
ATOM 1512 C CA . ASN A 1 187 ? 2.651 -18.599 -5.073 1.00 95.75 187 ASN A CA 1
ATOM 1513 C C . ASN A 1 187 ? 3.710 -19.712 -5.028 1.00 95.75 187 ASN A C 1
ATOM 1515 O O . ASN A 1 187 ? 4.839 -19.480 -5.447 1.00 95.75 187 ASN A O 1
ATOM 1519 N N . GLN A 1 188 ? 3.332 -20.934 -4.645 1.00 96.44 188 GLN A N 1
ATOM 1520 C CA . GLN A 1 188 ? 4.210 -22.107 -4.697 1.00 96.44 188 GLN A CA 1
ATOM 1521 C C . GLN A 1 188 ? 4.706 -22.387 -6.126 1.00 96.44 188 GLN A C 1
ATOM 1523 O O . GLN A 1 188 ? 5.898 -22.595 -6.337 1.00 96.44 188 GLN A O 1
ATOM 1528 N N . ALA A 1 189 ? 3.827 -22.327 -7.133 1.00 94.62 189 ALA A N 1
ATOM 1529 C CA . ALA A 1 189 ? 4.235 -22.482 -8.533 1.00 94.62 189 ALA A CA 1
ATOM 1530 C C . ALA A 1 189 ? 5.153 -21.345 -9.014 1.00 94.62 189 ALA A C 1
ATOM 1532 O O . ALA A 1 189 ? 6.085 -21.582 -9.779 1.00 94.62 189 ALA A O 1
ATOM 1533 N N . ARG A 1 190 ? 4.944 -20.115 -8.523 1.00 94.88 190 ARG A N 1
ATOM 1534 C CA . ARG A 1 190 ? 5.847 -18.987 -8.790 1.00 94.88 190 ARG A CA 1
ATOM 1535 C C . ARG A 1 190 ? 7.236 -19.228 -8.200 1.00 94.88 190 ARG A C 1
ATOM 1537 O O . ARG A 1 190 ? 8.214 -18.948 -8.879 1.00 94.88 190 ARG A O 1
ATOM 1544 N N . LEU A 1 191 ? 7.326 -19.751 -6.975 1.00 96.06 191 LEU A N 1
ATOM 1545 C CA . LEU A 1 191 ? 8.607 -20.099 -6.353 1.00 96.06 191 LEU A CA 1
ATOM 1546 C C . LEU A 1 191 ? 9.348 -21.162 -7.175 1.00 96.06 191 LEU A C 1
ATOM 1548 O O . LEU A 1 191 ? 10.524 -20.976 -7.470 1.00 96.06 191 LEU A O 1
ATOM 1552 N N . LYS A 1 192 ? 8.651 -22.209 -7.637 1.00 95.25 192 LYS A N 1
ATOM 1553 C CA . LYS A 1 192 ? 9.234 -23.226 -8.535 1.00 95.25 192 LYS A CA 1
ATOM 1554 C C . LYS A 1 192 ? 9.756 -22.626 -9.846 1.00 95.25 192 LYS A C 1
ATOM 1556 O O . LYS A 1 192 ? 10.849 -22.974 -10.282 1.00 95.25 192 LYS A O 1
ATOM 1561 N N . LEU A 1 193 ? 9.005 -21.699 -10.450 1.00 93.38 193 LEU A N 1
ATOM 1562 C CA . LEU A 1 193 ? 9.415 -20.995 -11.670 1.00 93.38 193 LEU A CA 1
ATOM 1563 C C . LEU A 1 193 ? 10.654 -20.111 -11.455 1.00 93.38 193 LEU A C 1
ATOM 1565 O O . LEU A 1 193 ? 11.517 -20.062 -12.325 1.00 93.38 193 LEU A O 1
ATOM 1569 N N . LEU A 1 194 ? 10.741 -19.424 -10.311 1.00 93.50 194 LEU A N 1
ATOM 1570 C CA . LEU A 1 194 ? 11.897 -18.593 -9.954 1.00 93.50 194 LEU A CA 1
ATOM 1571 C C . LEU A 1 194 ? 13.146 -19.434 -9.669 1.00 93.50 194 LEU A C 1
ATOM 1573 O O . LEU A 1 194 ? 14.242 -19.018 -10.023 1.00 93.50 194 LEU A O 1
ATOM 1577 N N . GLN A 1 195 ? 12.983 -20.611 -9.059 1.00 94.06 195 GLN A N 1
ATOM 1578 C CA . GLN A 1 195 ? 14.088 -21.543 -8.827 1.00 94.06 195 GLN A CA 1
ATOM 1579 C C . GLN A 1 195 ? 14.629 -22.127 -10.135 1.00 94.06 195 GLN A C 1
ATOM 1581 O O . GLN A 1 195 ? 15.840 -22.237 -10.305 1.00 94.06 195 GLN A O 1
ATOM 1586 N N . ARG A 1 196 ? 13.741 -22.538 -11.052 1.00 91.88 196 ARG A N 1
ATOM 1587 C CA . ARG A 1 196 ? 14.117 -23.082 -12.364 1.00 91.88 196 ARG A CA 1
ATOM 1588 C C . ARG A 1 196 ? 13.148 -22.619 -13.440 1.00 91.88 196 ARG A C 1
ATOM 1590 O O . ARG A 1 196 ? 11.984 -23.032 -13.466 1.00 91.88 196 ARG A O 1
ATOM 1597 N N . TYR A 1 197 ? 13.658 -21.827 -14.377 1.00 92.19 197 TYR A N 1
ATOM 1598 C CA . TYR A 1 197 ? 12.880 -21.361 -15.514 1.00 92.19 197 TYR A CA 1
ATOM 1599 C C . TYR A 1 197 ? 12.806 -22.444 -16.597 1.00 92.19 197 TYR A C 1
ATOM 1601 O O . TYR A 1 197 ? 13.747 -22.660 -17.355 1.00 92.19 197 TYR A O 1
ATOM 1609 N N . THR A 1 198 ? 11.674 -23.145 -16.657 1.00 95.25 198 THR A N 1
ATOM 1610 C CA . THR A 1 198 ? 11.374 -24.163 -17.673 1.00 95.25 198 THR A CA 1
ATOM 1611 C C . THR A 1 198 ? 9.993 -23.915 -18.269 1.00 95.25 198 THR A C 1
ATOM 1613 O O . THR A 1 198 ? 9.123 -23.322 -17.623 1.00 95.25 198 THR A O 1
ATOM 1616 N N . ARG A 1 199 ? 9.760 -24.408 -19.492 1.00 93.69 199 ARG A N 1
ATOM 1617 C CA . ARG A 1 199 ? 8.451 -24.304 -20.156 1.00 93.69 199 ARG A CA 1
ATOM 1618 C C . ARG A 1 199 ? 7.332 -24.926 -19.312 1.00 93.69 199 ARG A C 1
ATOM 1620 O O . ARG A 1 199 ? 6.297 -24.297 -19.124 1.00 93.69 199 ARG A O 1
ATOM 1627 N N . GLN A 1 200 ? 7.587 -26.091 -18.715 1.00 95.12 200 GLN A N 1
ATOM 1628 C CA . GLN A 1 200 ? 6.633 -26.774 -17.839 1.00 95.12 200 GLN A CA 1
ATOM 1629 C C . GLN A 1 200 ? 6.269 -25.933 -16.605 1.00 95.12 200 GLN A C 1
ATOM 1631 O O . GLN A 1 200 ? 5.093 -25.793 -16.270 1.00 95.12 200 GLN A O 1
ATOM 1636 N N . ASN A 1 201 ? 7.264 -25.331 -15.941 1.00 92.81 201 ASN A N 1
ATOM 1637 C CA . ASN A 1 201 ? 7.026 -24.492 -14.763 1.00 92.81 201 ASN A CA 1
ATOM 1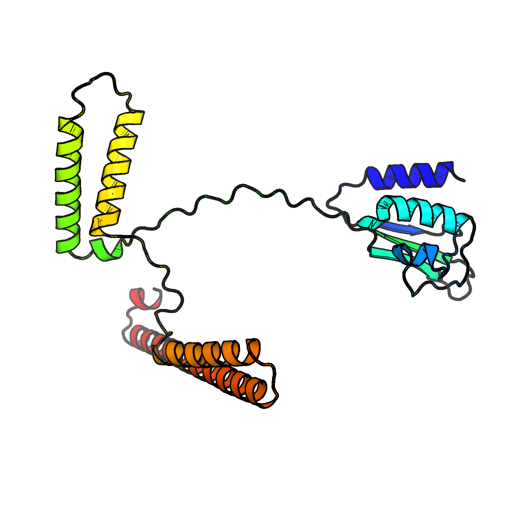638 C C . ASN A 1 201 ? 6.260 -23.210 -15.124 1.00 92.81 201 ASN A C 1
ATOM 1640 O O . ASN A 1 201 ? 5.430 -22.740 -14.342 1.00 92.81 201 ASN A O 1
ATOM 1644 N N . LEU A 1 202 ? 6.515 -22.647 -16.309 1.00 94.56 202 LEU A N 1
ATOM 1645 C CA . LEU A 1 202 ? 5.799 -21.476 -16.809 1.00 94.56 202 LEU A CA 1
ATOM 1646 C C . LEU A 1 202 ? 4.326 -21.805 -17.092 1.00 94.56 202 LEU A C 1
ATOM 1648 O O . LEU A 1 202 ? 3.439 -21.036 -16.712 1.00 94.56 202 LEU A O 1
ATOM 1652 N N . GLU A 1 203 ? 4.059 -22.943 -17.730 1.00 95.75 203 GLU A N 1
ATOM 1653 C CA . GLU A 1 203 ? 2.705 -23.421 -18.020 1.00 95.75 203 GLU A CA 1
ATOM 1654 C C . GLU A 1 203 ? 1.922 -23.722 -16.730 1.00 95.75 203 GLU A C 1
ATOM 1656 O O . GLU A 1 203 ? 0.795 -23.236 -16.583 1.00 95.75 203 GLU A O 1
ATOM 1661 N N . ASP A 1 204 ? 2.538 -24.400 -15.753 1.00 95.69 204 ASP A N 1
ATOM 1662 C CA . ASP A 1 204 ? 1.947 -24.676 -14.432 1.00 95.69 204 ASP A CA 1
ATOM 1663 C C . ASP A 1 204 ? 1.623 -23.383 -13.660 1.00 95.69 204 ASP A C 1
ATOM 1665 O O . ASP A 1 204 ? 0.504 -23.196 -13.165 1.00 95.69 204 ASP A O 1
ATOM 1669 N N . TYR A 1 205 ? 2.560 -22.427 -13.616 1.00 96.38 205 TYR A N 1
ATOM 1670 C CA . TYR A 1 205 ? 2.315 -21.117 -13.009 1.00 96.38 205 TYR A CA 1
ATOM 1671 C C . TYR A 1 205 ? 1.168 -20.374 -13.705 1.00 96.38 205 TYR A C 1
ATOM 1673 O O . TYR A 1 205 ? 0.286 -19.825 -13.038 1.00 96.38 205 TYR A O 1
ATOM 1681 N N . ASN A 1 206 ? 1.140 -20.367 -15.040 1.00 95.81 206 ASN A N 1
ATOM 1682 C CA . ASN A 1 206 ? 0.090 -19.702 -15.808 1.00 95.81 206 ASN A CA 1
ATOM 1683 C C . ASN A 1 206 ? -1.282 -20.366 -15.624 1.00 95.81 206 ASN A C 1
ATOM 1685 O O . ASN A 1 206 ? -2.294 -19.659 -15.582 1.00 95.81 206 ASN A O 1
ATOM 1689 N N . ALA A 1 207 ? -1.342 -21.694 -15.498 1.00 96.50 207 ALA A N 1
ATOM 1690 C CA . ALA A 1 207 ? -2.565 -22.427 -15.182 1.00 96.50 207 ALA A CA 1
ATOM 1691 C C . ALA A 1 207 ? -3.097 -22.039 -13.792 1.00 96.50 207 ALA A C 1
ATOM 1693 O O . ALA A 1 207 ? -4.209 -21.514 -13.686 1.00 96.50 207 ALA A O 1
ATOM 1694 N N . LYS A 1 208 ? -2.268 -22.145 -12.745 1.00 96.75 208 LYS A N 1
ATOM 1695 C CA . LYS A 1 208 ? -2.638 -21.775 -11.364 1.00 96.75 208 LYS A CA 1
ATOM 1696 C C . LYS A 1 208 ? -2.958 -20.288 -11.211 1.00 96.75 208 LYS A C 1
ATOM 1698 O O . LYS A 1 208 ? -3.842 -19.905 -10.449 1.00 96.75 208 LYS A O 1
ATOM 1703 N N . ARG A 1 209 ? -2.292 -19.413 -11.973 1.00 95.44 209 ARG A N 1
ATOM 1704 C CA . ARG A 1 209 ? -2.605 -17.975 -12.028 1.00 95.44 209 ARG A CA 1
ATOM 1705 C C . ARG A 1 209 ? -3.994 -17.719 -12.611 1.00 95.44 209 ARG A C 1
ATOM 1707 O O . ARG A 1 209 ? -4.707 -16.858 -12.090 1.00 95.44 209 ARG A O 1
ATOM 1714 N N . ARG A 1 210 ? -4.371 -18.420 -13.687 1.00 96.38 210 ARG A N 1
ATOM 1715 C CA . ARG A 1 210 ? -5.712 -18.323 -14.290 1.00 96.38 210 ARG A CA 1
ATOM 1716 C C . ARG A 1 210 ? -6.778 -18.850 -13.337 1.00 96.38 210 ARG A C 1
ATOM 1718 O O . ARG A 1 210 ? -7.783 -18.171 -13.136 1.00 96.38 210 ARG A O 1
ATOM 1725 N N . GLU A 1 211 ? -6.520 -19.991 -12.708 1.00 94.50 211 GLU A N 1
ATOM 1726 C CA . GLU A 1 211 ? -7.416 -20.601 -11.728 1.00 94.50 211 GLU A CA 1
ATOM 1727 C C . GLU A 1 211 ? -7.658 -19.682 -10.522 1.00 94.50 211 GLU A C 1
ATOM 1729 O O . GLU A 1 211 ? -8.809 -19.367 -10.223 1.00 94.50 211 GLU A O 1
ATOM 1734 N N . ALA A 1 212 ? -6.597 -19.144 -9.911 1.00 94.69 212 ALA A N 1
ATOM 1735 C CA . ALA A 1 212 ? -6.716 -18.204 -8.795 1.00 94.69 212 ALA A CA 1
ATOM 1736 C C . ALA A 1 212 ? -7.499 -16.945 -9.176 1.00 94.69 212 ALA A C 1
ATOM 1738 O O . ALA A 1 212 ? -8.375 -16.500 -8.437 1.00 94.69 212 ALA A O 1
ATOM 1739 N N . LYS A 1 213 ? -7.255 -16.387 -10.371 1.00 93.94 213 LYS A N 1
ATOM 1740 C CA . LYS A 1 213 ? -8.049 -15.257 -10.877 1.00 93.94 213 LYS A CA 1
ATOM 1741 C C . LYS A 1 213 ? -9.516 -15.620 -11.094 1.00 93.94 213 LYS A C 1
ATOM 1743 O O . LYS A 1 213 ? -10.368 -14.749 -10.941 1.00 93.94 213 LYS A O 1
ATOM 1748 N N . ARG A 1 214 ? -9.824 -16.843 -11.530 1.00 95.50 214 ARG A N 1
ATOM 1749 C CA . ARG A 1 214 ? -11.206 -17.302 -11.716 1.00 95.50 214 ARG A CA 1
ATOM 1750 C C . ARG A 1 214 ? -11.906 -17.417 -10.363 1.00 95.50 214 ARG A C 1
ATOM 1752 O O . ARG A 1 214 ? -12.917 -16.753 -10.176 1.00 95.50 214 ARG A O 1
ATOM 1759 N N . ILE A 1 215 ? -11.313 -18.143 -9.416 1.00 93.81 215 ILE A N 1
ATOM 1760 C CA . ILE A 1 215 ? -11.874 -18.368 -8.076 1.00 93.81 215 ILE A CA 1
ATOM 1761 C C . ILE A 1 215 ? -12.116 -17.041 -7.356 1.00 93.81 215 ILE A C 1
ATOM 1763 O O . ILE A 1 215 ? -13.233 -16.781 -6.922 1.00 93.81 215 ILE A O 1
ATOM 1767 N N . CYS A 1 216 ? -11.124 -16.145 -7.313 1.00 91.38 216 CYS A N 1
ATOM 1768 C CA . CYS A 1 216 ? -11.311 -14.852 -6.655 1.00 91.38 216 CYS A CA 1
ATOM 1769 C C . CYS A 1 216 ? -12.413 -14.006 -7.313 1.00 91.38 216 CYS A C 1
ATOM 1771 O O . CYS A 1 216 ? -13.118 -13.273 -6.627 1.00 91.38 216 CYS A O 1
ATOM 1773 N N . ARG A 1 217 ? -12.583 -14.090 -8.641 1.00 91.44 217 ARG A N 1
ATOM 1774 C CA . ARG A 1 217 ? -13.662 -13.374 -9.342 1.00 91.44 217 ARG A CA 1
ATOM 1775 C C . ARG A 1 217 ? -15.033 -13.974 -9.051 1.00 91.44 217 ARG A C 1
ATOM 1777 O O . ARG A 1 217 ? -15.973 -13.213 -8.854 1.00 91.44 217 ARG A O 1
ATOM 1784 N N . GLU A 1 218 ? -15.146 -15.299 -9.027 1.00 92.00 218 GLU A N 1
ATOM 1785 C CA . GLU A 1 218 ? -16.383 -16.003 -8.675 1.00 92.00 218 GLU A CA 1
ATOM 1786 C C . GLU A 1 218 ? -16.831 -15.662 -7.254 1.00 92.00 218 GLU A C 1
ATOM 1788 O O . GLU A 1 218 ? -17.965 -15.241 -7.059 1.00 92.00 218 GLU A O 1
ATOM 1793 N N . GLU A 1 219 ? -15.940 -15.784 -6.272 1.00 91.81 219 GLU A N 1
ATOM 1794 C CA . GLU A 1 219 ? -16.262 -15.534 -4.862 1.00 91.81 219 GLU A CA 1
ATOM 1795 C C . GLU A 1 219 ? -16.615 -14.060 -4.620 1.00 91.81 219 GLU A C 1
ATOM 1797 O O . GLU A 1 219 ? -17.603 -13.757 -3.950 1.00 91.81 219 GLU A O 1
ATOM 1802 N N . LYS A 1 220 ? -15.899 -13.131 -5.273 1.00 89.19 220 LYS A N 1
ATOM 1803 C CA . LYS A 1 220 ? -16.262 -11.710 -5.257 1.00 89.19 220 LYS A CA 1
ATOM 1804 C C . LYS A 1 220 ? -17.657 -11.467 -5.839 1.00 89.19 220 LYS A C 1
ATOM 1806 O O . LYS A 1 220 ? -18.432 -10.722 -5.250 1.00 89.19 220 LYS A O 1
ATOM 1811 N N . ARG A 1 221 ? -17.991 -12.090 -6.976 1.00 89.62 221 ARG A N 1
ATOM 1812 C CA . ARG A 1 221 ? -19.324 -11.966 -7.593 1.00 89.62 221 ARG A CA 1
ATOM 1813 C C . ARG A 1 221 ? -20.420 -12.531 -6.697 1.00 89.62 221 ARG A C 1
ATOM 1815 O O . ARG A 1 221 ? -21.430 -11.868 -6.526 1.00 89.62 221 ARG A O 1
ATOM 1822 N N . LYS A 1 222 ? -20.209 -13.701 -6.089 1.00 90.06 222 LYS A N 1
ATOM 1823 C CA . LYS A 1 222 ? -21.172 -14.297 -5.149 1.00 90.06 222 LYS A CA 1
ATOM 1824 C C . LYS A 1 222 ? -21.468 -13.371 -3.970 1.00 90.06 222 LYS A C 1
ATOM 1826 O O . LYS A 1 222 ? -22.628 -13.183 -3.631 1.00 90.06 222 LYS A O 1
ATOM 1831 N N . SER A 1 223 ? -20.436 -12.776 -3.373 1.00 88.31 223 SER A N 1
ATOM 1832 C CA . SER A 1 223 ? -20.608 -11.833 -2.260 1.00 88.31 223 SER A CA 1
ATOM 1833 C C . SER A 1 223 ? -21.360 -10.567 -2.688 1.00 88.31 223 SER A C 1
ATOM 1835 O O . SER A 1 223 ? -22.289 -10.145 -2.004 1.00 88.31 223 SER A O 1
ATOM 1837 N N . ILE A 1 224 ? -21.040 -10.015 -3.868 1.00 86.25 224 ILE A N 1
ATOM 1838 C CA . ILE A 1 224 ? -21.781 -8.881 -4.442 1.00 86.25 224 ILE A CA 1
ATOM 1839 C C . ILE A 1 224 ? -23.253 -9.247 -4.673 1.00 86.25 224 ILE A C 1
ATOM 1841 O O . ILE A 1 224 ? -24.122 -8.492 -4.256 1.00 86.25 224 ILE A O 1
ATOM 1845 N N . ASN A 1 225 ? -23.541 -10.402 -5.278 1.00 88.62 225 ASN A N 1
ATOM 1846 C CA . ASN A 1 225 ? -24.914 -10.844 -5.530 1.00 88.62 225 ASN A CA 1
ATOM 1847 C C . ASN A 1 225 ? -25.696 -11.029 -4.226 1.00 88.62 225 ASN A C 1
ATOM 1849 O O . ASN A 1 225 ? -26.793 -10.505 -4.103 1.00 88.62 225 ASN A O 1
ATOM 1853 N N . LYS A 1 226 ? -25.097 -11.665 -3.212 1.00 88.38 226 LYS A N 1
ATOM 1854 C CA . LYS A 1 226 ? -25.715 -11.798 -1.886 1.00 88.38 226 LYS A CA 1
ATOM 1855 C C . LYS A 1 226 ? -26.010 -10.436 -1.249 1.00 88.38 226 LYS A C 1
ATOM 1857 O O . LYS A 1 226 ? -27.020 -10.260 -0.576 1.00 88.38 226 LYS A O 1
ATOM 1862 N N . ARG A 1 227 ? -25.126 -9.454 -1.447 1.00 84.25 227 ARG A N 1
ATOM 1863 C CA . ARG A 1 227 ? -25.349 -8.082 -0.977 1.00 84.25 227 ARG A CA 1
ATOM 1864 C C . ARG A 1 227 ? -26.511 -7.418 -1.718 1.00 84.25 227 ARG A C 1
ATOM 1866 O O . ARG A 1 227 ? -27.297 -6.743 -1.067 1.00 84.25 227 ARG A O 1
ATOM 1873 N N . LEU A 1 228 ? -26.635 -7.629 -3.028 1.00 84.44 228 LEU A N 1
ATOM 1874 C CA . LEU A 1 228 ? -27.766 -7.136 -3.823 1.00 84.44 228 LEU A CA 1
ATOM 1875 C C . LEU A 1 228 ? -29.089 -7.776 -3.385 1.00 84.44 228 LEU A C 1
ATOM 1877 O O . LEU A 1 228 ? -30.029 -7.044 -3.110 1.00 84.44 228 LEU A O 1
ATOM 1881 N N . GLU A 1 229 ? -29.133 -9.096 -3.202 1.00 86.38 229 GLU A N 1
ATOM 1882 C CA . GLU A 1 229 ? -30.318 -9.805 -2.687 1.00 86.38 229 GLU A CA 1
ATOM 1883 C C . GLU A 1 229 ? -30.745 -9.269 -1.310 1.00 86.38 229 GLU A C 1
ATOM 1885 O O . GLU A 1 229 ? -31.921 -9.009 -1.066 1.00 86.38 229 GLU A O 1
ATOM 1890 N N . ASN A 1 230 ? -29.788 -9.030 -0.405 1.00 84.31 230 ASN A N 1
ATOM 1891 C CA . ASN A 1 230 ? -30.082 -8.421 0.894 1.00 84.31 230 ASN A CA 1
ATOM 1892 C C . ASN A 1 230 ? -30.683 -7.012 0.755 1.00 84.31 230 ASN A C 1
ATOM 1894 O O . ASN A 1 230 ? -31.584 -6.658 1.513 1.00 84.31 230 ASN A O 1
ATOM 1898 N N . ILE A 1 231 ? -30.187 -6.210 -0.191 1.00 82.31 231 ILE A N 1
ATOM 1899 C CA . ILE A 1 231 ? -30.696 -4.860 -0.469 1.00 82.31 231 ILE A CA 1
ATOM 1900 C C . ILE A 1 231 ? -32.123 -4.929 -1.034 1.00 82.31 231 ILE A C 1
ATOM 1902 O O . ILE A 1 231 ? -32.990 -4.180 -0.584 1.00 82.31 231 ILE A O 1
ATOM 1906 N N . GLU A 1 232 ? -32.384 -5.838 -1.975 1.00 80.25 232 GLU A N 1
ATOM 1907 C CA . GLU A 1 232 ? -33.712 -6.063 -2.560 1.00 80.25 232 GLU A CA 1
ATOM 1908 C C . GLU A 1 232 ? -34.733 -6.486 -1.496 1.00 80.25 232 GLU A C 1
ATOM 1910 O O . GLU A 1 232 ? -35.814 -5.899 -1.415 1.00 80.25 232 GLU A O 1
ATOM 1915 N N . ASN A 1 233 ? -34.360 -7.414 -0.611 1.00 81.12 233 ASN A N 1
ATOM 1916 C CA . ASN A 1 233 ? -35.211 -7.850 0.499 1.00 81.12 233 ASN A CA 1
ATOM 1917 C C . ASN A 1 233 ? -35.532 -6.700 1.470 1.00 81.12 233 ASN A C 1
ATOM 1919 O O . ASN A 1 233 ? -36.690 -6.498 1.829 1.00 81.12 233 ASN A O 1
ATOM 1923 N N . MET A 1 234 ? -34.537 -5.888 1.853 1.00 75.44 234 MET A N 1
ATOM 1924 C CA . MET A 1 234 ? -34.758 -4.736 2.744 1.00 75.44 234 MET A CA 1
ATOM 1925 C C . MET A 1 234 ? -35.645 -3.651 2.121 1.00 75.44 234 MET A C 1
ATOM 1927 O O . MET A 1 234 ? -36.355 -2.949 2.847 1.00 75.44 234 MET A O 1
ATOM 1931 N N . ASN A 1 235 ? -35.606 -3.506 0.793 1.00 73.44 235 ASN A N 1
ATOM 1932 C CA . ASN A 1 235 ? -36.503 -2.616 0.062 1.00 73.44 235 ASN A CA 1
ATOM 1933 C C . ASN A 1 235 ? -37.948 -3.142 0.077 1.00 73.44 235 ASN A C 1
ATOM 1935 O O . ASN A 1 235 ? -38.873 -2.374 0.332 1.00 73.44 235 ASN A O 1
ATOM 1939 N N . GLY A 1 236 ? -38.136 -4.454 -0.119 1.00 73.38 236 GLY A N 1
ATOM 1940 C CA . GLY A 1 236 ? -39.444 -5.114 -0.012 1.00 73.38 236 GLY A CA 1
ATOM 1941 C C . GLY A 1 236 ? -40.069 -5.023 1.386 1.00 73.38 236 GLY A C 1
ATOM 1942 O O . GLY A 1 236 ? -41.282 -4.897 1.512 1.00 73.38 236 GLY A O 1
ATOM 1943 N N . GLU A 1 237 ? -39.249 -5.000 2.440 1.00 77.19 237 GLU A N 1
ATOM 1944 C CA . GLU A 1 237 ? -39.683 -4.817 3.835 1.00 77.19 237 GLU A CA 1
ATOM 1945 C C . GLU A 1 237 ? -39.957 -3.344 4.223 1.00 77.19 237 GLU A C 1
ATOM 1947 O O . GLU A 1 237 ? -40.214 -3.054 5.393 1.00 77.19 237 GLU A O 1
ATOM 1952 N N . HIS A 1 238 ? -39.865 -2.389 3.284 1.00 67.38 238 HIS A N 1
ATOM 1953 C CA . HIS A 1 238 ? -39.968 -0.940 3.532 1.00 67.38 238 HIS A CA 1
ATOM 1954 C C . HIS A 1 238 ? -39.023 -0.413 4.635 1.00 67.38 238 HIS A C 1
ATOM 1956 O O . HIS A 1 238 ? -39.261 0.635 5.245 1.00 67.38 238 HIS A O 1
ATOM 1962 N N . ASN A 1 239 ? -37.900 -1.095 4.888 1.00 64.06 239 ASN A N 1
ATOM 1963 C CA . ASN A 1 239 ? -36.948 -0.718 5.932 1.00 64.06 239 ASN A CA 1
ATOM 1964 C C . ASN A 1 239 ? -35.899 0.272 5.398 1.00 64.06 239 ASN A C 1
ATOM 1966 O O . ASN A 1 239 ? -34.702 -0.018 5.305 1.00 64.06 239 ASN A O 1
ATOM 1970 N N . THR A 1 240 ? -36.363 1.473 5.048 1.00 62.84 240 THR A N 1
ATOM 1971 C CA . THR A 1 240 ? -35.578 2.528 4.376 1.00 62.84 240 THR A CA 1
ATOM 1972 C C . THR A 1 240 ? -34.278 2.881 5.103 1.00 62.84 240 THR A C 1
ATOM 1974 O O . THR A 1 240 ? -33.255 3.134 4.472 1.00 62.84 240 THR A O 1
ATOM 1977 N N . ARG A 1 241 ? -34.259 2.830 6.441 1.00 60.62 241 ARG A N 1
ATOM 1978 C CA . ARG A 1 241 ? -33.068 3.143 7.253 1.00 60.62 241 ARG A CA 1
ATOM 1979 C C . ARG A 1 241 ? -31.932 2.125 7.125 1.00 60.62 241 ARG A C 1
ATOM 1981 O O . ARG A 1 241 ? -30.780 2.500 7.333 1.00 60.62 241 ARG A O 1
ATOM 1988 N N . LYS A 1 242 ? -32.236 0.855 6.845 1.00 60.66 242 LYS A N 1
ATOM 1989 C CA . LYS A 1 242 ? -31.220 -0.193 6.640 1.00 60.66 242 LYS A CA 1
ATOM 1990 C C . LYS A 1 242 ? -30.764 -0.278 5.182 1.00 60.66 242 LYS A C 1
ATOM 1992 O O . LYS A 1 242 ? -29.625 -0.650 4.948 1.00 60.66 242 LYS A O 1
ATOM 1997 N N . PHE A 1 243 ? -31.615 0.125 4.239 1.00 50.00 243 PHE A N 1
ATOM 1998 C CA . PHE A 1 243 ? -31.317 0.149 2.805 1.00 50.00 243 PHE A CA 1
ATOM 1999 C C . PHE A 1 243 ? -30.171 1.110 2.429 1.00 50.00 243 PHE A C 1
ATOM 200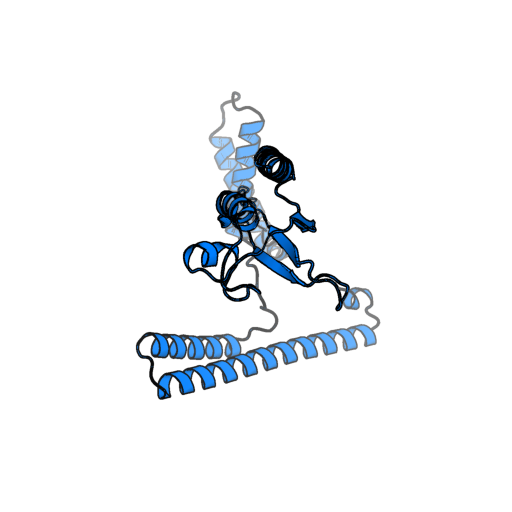1 O O . PHE A 1 243 ? -29.337 0.779 1.593 1.00 50.00 243 PHE A O 1
ATOM 2008 N N . TYR A 1 244 ? -30.097 2.285 3.066 1.00 60.62 244 TYR A N 1
ATOM 2009 C CA . TYR A 1 244 ? -29.069 3.306 2.787 1.00 60.62 244 TYR A CA 1
ATOM 2010 C C . TYR A 1 244 ? -27.779 3.171 3.619 1.00 60.62 244 TYR A C 1
ATOM 2012 O O . TYR A 1 244 ? -26.970 4.101 3.640 1.00 60.62 244 TYR A O 1
ATOM 2020 N N . LYS A 1 245 ? -27.596 2.065 4.345 1.00 53.44 245 LYS A N 1
ATOM 2021 C CA . LYS A 1 245 ? -26.471 1.861 5.268 1.00 53.44 245 LYS A CA 1
ATOM 2022 C C . LYS A 1 245 ? -25.446 0.882 4.703 1.00 53.44 245 LYS A C 1
ATOM 2024 O O . LYS A 1 245 ? -24.240 1.143 4.901 1.00 53.44 245 LYS A O 1
#

Sequence (245 aa):
KEEFYDCLGNCIEKVPQYDTLILMGDFNAKIGKEEALKRVAGKYSLHDTTSENGMLMAQCAEMHSSDIIDFRSLRGPYCDSDHYLVKAKLRQKIAQVERPGTVKRTKWCTDKLRMSEVCKKYQESIDREMEKEISLENDISMGIDTRWKVVKEVMRRAAEETIGETKTGRNEEWFSERCKNSIEKRNQARLKLLQRYTRQNLEDYNAKRREAKRICREEKRKSINKRLENIENMNGEHNTRKFYK

Secondary structure (DSSP, 8-state):
-HHHHHHHHHHHHHS-TTSEEEEEE---------GGGHHHH-S--S-SS--HHHHHHHHHHHHTTTTEEEEEEEE-SSTT---EEEEEEEEPPP----PPPPPPPP-B-GGGGGSHHHHHHHHHHHHHHHHHHHHH---TT--HHHHHHHHHHHHHHHHHHHT-B----TTTTT--HHHHHHHHHHHHHHHHHHH---HHHHHHHHHHHHHHHHHHHHHHHHHHHHHHHHHHHHHHTT-HHHHT-

Radius of gyration: 34.36 Å; Cα contacts (8 Å, |Δi|>4): 260; chains: 1; bounding box: 68×63×96 Å

InterPro domains:
  IPR036691 Endonuclease/exonuclease/phosphatase superfamily [G3DSA:3.60.10.10] (1-93)
  IPR036691 Endonuclease/exonuclease/phosphatase superfamily [SSF56219] (2-90)

pLDDT: mean 79.46, std 10.73, range [50.0, 96.94]

Mean predicted aligned error: 17.68 Å